Protein AF-A0A7X9ATA9-F1 (afdb_monomer)

Secondary structure (DSSP, 8-state):
--GGGGGGG-SEE--B----SHHHHHHHHHHHHHHHHHHHHHH-TT-EE--EEES--TT-S----HHHHHHHHHHHHHTT-S--EEETGGG--TTHHHHHHHHHHHHHHHHHHHHTSEE-GGG-B-GGG--EEEEEEEETTEEEEEEESSEEEEEEEETTEEEEEEEE--SS--EEEE-B-SSPEEEEESEEE-SSEEEE-TTEEEEEEEE--

Foldseek 3Di:
DLQLVCLLPDQEDAAEQLFQAALQRLLVLLVSLLVSQVSSCVRPNNYAYEYAYEQDDDPDPDGHALLSVLSSQLSSLLSAHPGYHYPPCVPDDPRNPVSVVVSVVVCVVCNCQSHVFDWDQVQKDQPVQDWDWDWDDSDVPDTDTTTDDSKDWTWTDDDQKIKIKIFARAQPDWGKGQIDHPFAWDDKDQFDDDPRITTHGHSDMMITMTGHD

Sequence (213 aa):
NDNSAMAAYLDGVLPQIYCGYGATAAKRSALVVEGWRRQIDRLNPSCRLVPLLLNRYAGASVKNSPEMVRLQGLAAVASGADGVSYYFVQNFDGDYYPQLLRMRQDMARYEDFYVDGKRVDDRFDLSEMGEGKVPMHMWPGVSVEVPNPGWHYTAHQLNGKILLTLFNFDKDNELLFKVKTSAQFESAENCTWNKSAALVTTAEAAFLIFAAE

Structure (mmCIF, N/CA/C/O backbone):
data_AF-A0A7X9ATA9-F1
#
_entry.id   AF-A0A7X9ATA9-F1
#
loop_
_atom_site.group_PDB
_atom_site.id
_atom_site.type_symbol
_atom_site.label_atom_id
_atom_site.label_alt_id
_atom_site.label_comp_id
_atom_site.label_asym_id
_atom_site.label_entity_id
_atom_site.label_seq_id
_atom_site.pdbx_PDB_ins_code
_atom_site.Cartn_x
_atom_site.Cartn_y
_atom_site.Cartn_z
_atom_site.occupancy
_atom_site.B_iso_or_equiv
_atom_site.auth_seq_id
_atom_site.auth_comp_id
_atom_site.auth_asym_id
_atom_site.auth_atom_id
_atom_site.pdbx_PDB_model_num
ATOM 1 N N . ASN A 1 1 ? -4.307 1.476 -20.336 1.00 52.84 1 ASN A N 1
ATOM 2 C CA . ASN A 1 1 ? -4.505 0.026 -20.515 1.00 52.84 1 ASN A CA 1
ATOM 3 C C . ASN A 1 1 ? -5.140 -0.521 -19.269 1.00 52.84 1 ASN A C 1
ATOM 5 O O . ASN A 1 1 ? -4.502 -0.549 -18.224 1.00 52.84 1 ASN A O 1
ATOM 9 N N . ASP A 1 2 ? -6.418 -0.840 -19.367 1.00 66.31 2 ASP A N 1
ATOM 10 C CA . ASP A 1 2 ? -7.146 -1.478 -18.289 1.00 66.31 2 ASP A CA 1
ATOM 11 C C . ASP A 1 2 ? -7.092 -2.995 -18.496 1.00 66.31 2 ASP A C 1
ATOM 13 O O . ASP A 1 2 ? -7.875 -3.577 -19.241 1.00 66.31 2 ASP A O 1
ATOM 17 N N . ASN A 1 3 ? -6.091 -3.619 -17.879 1.00 71.62 3 ASN A N 1
ATOM 18 C CA . ASN A 1 3 ? -5.866 -5.059 -17.988 1.00 71.62 3 ASN A CA 1
ATOM 19 C C . ASN A 1 3 ? -6.866 -5.871 -17.146 1.00 71.62 3 ASN A C 1
ATOM 21 O O . ASN A 1 3 ? -6.901 -7.094 -17.261 1.00 71.62 3 ASN A O 1
ATOM 25 N N . SER A 1 4 ? -7.680 -5.216 -16.313 1.00 78.56 4 SER A N 1
ATOM 26 C CA . SER A 1 4 ? -8.625 -5.908 -15.435 1.00 78.56 4 SER A CA 1
ATOM 27 C C . SER A 1 4 ? -9.841 -6.468 -16.180 1.00 78.56 4 SER A C 1
ATOM 29 O O . SER A 1 4 ? -10.448 -7.426 -15.711 1.00 78.56 4 SER A O 1
ATOM 31 N N . ALA A 1 5 ? -10.145 -5.970 -17.385 1.00 83.44 5 ALA A N 1
ATOM 32 C CA . ALA A 1 5 ? -11.204 -6.514 -18.241 1.00 83.44 5 ALA A CA 1
ATOM 33 C C . ALA A 1 5 ? -11.005 -8.004 -18.593 1.00 83.44 5 ALA A C 1
ATOM 35 O O . ALA A 1 5 ? -11.978 -8.725 -18.805 1.00 83.44 5 ALA A O 1
ATOM 36 N N . MET A 1 6 ? -9.755 -8.483 -18.610 1.00 86.00 6 MET A N 1
ATOM 37 C CA . MET A 1 6 ? -9.433 -9.890 -18.877 1.00 86.00 6 MET A CA 1
ATOM 38 C C . MET A 1 6 ? -9.883 -10.834 -17.752 1.00 86.00 6 MET A C 1
ATOM 40 O O . MET A 1 6 ? -10.027 -12.031 -17.990 1.00 86.00 6 MET A O 1
ATOM 44 N N . ALA A 1 7 ? -10.142 -10.315 -16.548 1.00 90.69 7 ALA A N 1
ATOM 45 C CA . ALA A 1 7 ? -10.530 -11.121 -15.392 1.00 90.69 7 ALA A CA 1
ATOM 46 C C . ALA A 1 7 ? -11.867 -11.857 -15.564 1.00 90.69 7 ALA A C 1
ATOM 48 O O . ALA A 1 7 ? -12.103 -12.860 -14.896 1.00 90.69 7 ALA A O 1
ATOM 49 N N . ALA A 1 8 ? -12.720 -11.413 -16.494 1.00 90.62 8 ALA A N 1
ATOM 50 C CA . ALA A 1 8 ? -13.957 -12.113 -16.839 1.00 90.62 8 ALA A CA 1
ATOM 51 C C . ALA A 1 8 ? -13.725 -13.544 -17.373 1.00 90.62 8 ALA A C 1
ATOM 53 O O . ALA A 1 8 ? -14.657 -14.342 -17.393 1.00 90.62 8 ALA A O 1
ATOM 54 N N . TYR A 1 9 ? -12.500 -13.865 -17.808 1.00 93.06 9 TYR A N 1
ATOM 55 C CA . TYR A 1 9 ? -12.168 -15.125 -18.480 1.00 93.06 9 TYR A CA 1
ATOM 56 C C . TYR A 1 9 ? -11.000 -15.883 -17.835 1.00 93.06 9 TYR A C 1
ATOM 58 O O . TYR A 1 9 ? -10.546 -16.877 -18.397 1.00 93.06 9 TYR A O 1
ATOM 66 N N . LEU A 1 10 ? -10.464 -15.395 -16.713 1.00 93.06 10 LEU A N 1
ATOM 67 C CA . LEU A 1 10 ? -9.233 -15.903 -16.108 1.00 93.06 10 LEU A CA 1
ATOM 68 C C . LEU A 1 10 ? -9.413 -16.132 -14.606 1.00 93.06 10 LEU A C 1
ATOM 70 O O . LEU A 1 10 ? -10.121 -15.380 -13.939 1.00 93.06 10 LEU A O 1
ATOM 74 N N . ASP A 1 11 ? -8.694 -17.120 -14.073 1.00 94.75 11 ASP A N 1
ATOM 75 C CA . ASP A 1 11 ? -8.589 -17.365 -12.626 1.00 94.75 11 ASP A CA 1
ATOM 76 C C . ASP A 1 11 ? -7.603 -16.404 -11.944 1.00 94.75 11 ASP A C 1
ATOM 78 O O . ASP A 1 11 ? -7.597 -16.245 -10.723 1.00 94.75 11 ASP A O 1
ATOM 82 N N . GLY A 1 12 ? -6.746 -15.749 -12.729 1.00 93.88 12 GLY A N 1
ATOM 83 C CA . GLY A 1 12 ? -5.775 -14.791 -12.231 1.00 93.88 12 GLY A CA 1
ATOM 84 C C . GLY A 1 12 ? -5.217 -13.885 -13.322 1.00 93.88 12 GLY A C 1
ATOM 85 O O . GLY A 1 12 ? -5.063 -14.286 -14.477 1.00 93.88 12 GLY A O 1
ATOM 86 N N . VAL A 1 13 ? -4.875 -12.658 -12.938 1.00 93.50 13 VAL A N 1
ATOM 87 C CA . VAL A 1 13 ? -4.231 -11.664 -13.798 1.00 93.50 13 VAL A CA 1
ATOM 88 C C . VAL A 1 13 ? -2.936 -11.160 -13.166 1.00 93.50 13 VAL A C 1
ATOM 90 O O . VAL A 1 13 ? -2.885 -10.836 -11.978 1.00 93.50 13 VAL A O 1
ATOM 93 N N . LEU A 1 14 ? -1.885 -11.054 -13.986 1.00 92.94 14 LEU A N 1
ATOM 94 C CA . LEU A 1 14 ? -0.592 -10.467 -13.615 1.00 92.94 14 LEU A CA 1
ATOM 95 C C . LEU A 1 14 ? -0.326 -9.181 -14.419 1.00 92.94 14 LEU A C 1
ATOM 97 O O . LEU A 1 14 ? 0.540 -9.157 -15.299 1.00 92.94 14 LEU A O 1
ATOM 101 N N . PRO A 1 15 ? -1.099 -8.104 -14.197 1.00 90.94 15 PRO A N 1
ATOM 102 C CA . PRO A 1 15 ? -0.923 -6.879 -14.954 1.00 90.94 15 PRO A CA 1
ATOM 103 C C . PRO A 1 15 ? 0.384 -6.185 -14.561 1.00 90.94 15 PRO A C 1
ATOM 105 O O . PRO A 1 15 ? 0.713 -6.042 -13.384 1.00 90.94 15 PRO A O 1
ATOM 108 N N . GLN A 1 16 ? 1.126 -5.713 -15.559 1.00 87.56 16 GLN A N 1
ATOM 109 C CA . GLN A 1 16 ? 2.368 -4.987 -15.322 1.00 87.56 16 GLN A CA 1
ATOM 110 C C . GLN A 1 16 ? 2.119 -3.500 -15.074 1.00 87.56 16 GLN A C 1
ATOM 112 O O . GLN A 1 16 ? 1.442 -2.829 -15.857 1.00 87.56 16 GLN A O 1
ATOM 117 N N . ILE A 1 17 ? 2.714 -2.978 -14.000 1.00 85.94 17 ILE A N 1
ATOM 118 C CA . ILE A 1 17 ? 2.715 -1.553 -13.677 1.00 85.94 17 ILE A CA 1
ATOM 119 C C . ILE A 1 17 ? 4.033 -0.956 -14.159 1.00 85.94 17 ILE A C 1
ATOM 121 O O . ILE A 1 17 ? 5.089 -1.127 -13.555 1.00 85.94 17 ILE A O 1
ATOM 125 N N . TYR A 1 18 ? 3.955 -0.222 -15.267 1.00 75.38 18 TYR A N 1
ATOM 126 C CA . TYR A 1 18 ? 5.094 0.443 -15.898 1.00 75.38 18 TYR A CA 1
ATOM 127 C C . TYR A 1 18 ? 5.472 1.779 -15.217 1.00 75.38 18 TYR A C 1
ATOM 129 O O . TYR A 1 18 ? 5.926 2.725 -15.862 1.00 75.38 18 TYR A O 1
ATOM 137 N N . CYS A 1 19 ? 5.290 1.883 -13.902 1.00 72.12 19 CYS A N 1
ATOM 138 C CA . CYS A 1 19 ? 5.710 3.029 -13.105 1.00 72.12 19 CYS A CA 1
ATOM 139 C C . CYS A 1 19 ? 6.184 2.561 -11.728 1.00 72.12 19 CYS A C 1
ATOM 141 O O . CYS A 1 19 ? 5.673 1.584 -11.196 1.00 72.12 19 CYS A O 1
ATOM 143 N N . GLY A 1 20 ? 7.173 3.250 -11.161 1.00 64.19 20 GLY A N 1
ATOM 144 C CA . GLY A 1 20 ? 7.654 2.920 -9.819 1.00 64.19 20 GLY A CA 1
ATOM 145 C C . GLY A 1 20 ? 8.826 3.752 -9.311 1.00 64.19 20 GLY A C 1
ATOM 146 O O . GLY A 1 20 ? 9.185 3.612 -8.155 1.00 64.19 20 GLY A O 1
ATOM 147 N N . TYR A 1 21 ? 9.431 4.632 -10.111 1.00 79.94 21 TYR A N 1
ATOM 148 C CA . TYR A 1 21 ? 10.550 5.442 -9.628 1.00 79.94 21 TYR A CA 1
ATOM 149 C C . TYR A 1 21 ? 10.064 6.590 -8.730 1.00 79.94 21 TYR A C 1
ATOM 151 O O . TYR A 1 21 ? 9.498 7.570 -9.214 1.00 79.94 21 TYR A O 1
ATOM 159 N N . GLY A 1 22 ? 10.311 6.467 -7.424 1.00 84.50 22 GLY A N 1
ATOM 160 C CA . GLY A 1 22 ? 10.037 7.510 -6.433 1.00 84.50 22 GLY A CA 1
ATOM 161 C C . GLY A 1 22 ? 8.585 7.587 -5.949 1.00 84.50 22 GLY A C 1
ATOM 162 O O . GLY A 1 22 ? 7.723 6.798 -6.340 1.00 84.50 22 GLY A O 1
ATOM 163 N N . ALA A 1 23 ? 8.328 8.574 -5.085 1.00 87.69 23 ALA A N 1
ATOM 164 C CA . ALA A 1 23 ? 7.115 8.695 -4.276 1.00 87.69 23 ALA A CA 1
ATOM 165 C C . ALA A 1 23 ? 5.812 8.697 -5.091 1.00 87.69 23 ALA A C 1
ATOM 167 O O . ALA A 1 23 ? 4.898 7.905 -4.855 1.00 87.69 23 ALA A O 1
ATOM 168 N N . THR A 1 24 ? 5.739 9.576 -6.092 1.00 88.50 24 THR A N 1
ATOM 169 C CA . THR A 1 24 ? 4.562 9.749 -6.953 1.00 88.50 24 THR A CA 1
ATOM 170 C C . THR A 1 24 ? 4.214 8.463 -7.692 1.00 88.50 24 THR A C 1
ATOM 172 O O . THR A 1 24 ? 3.050 8.064 -7.755 1.00 88.50 24 THR A O 1
ATOM 175 N N . ALA A 1 25 ? 5.228 7.788 -8.232 1.00 87.56 25 ALA A N 1
ATOM 176 C CA . ALA A 1 25 ? 5.026 6.554 -8.967 1.00 87.56 25 ALA A CA 1
ATOM 177 C C . ALA A 1 25 ? 4.610 5.413 -8.035 1.00 87.56 25 ALA A C 1
ATOM 179 O O . ALA A 1 25 ? 3.679 4.686 -8.373 1.00 87.56 25 ALA A O 1
ATOM 180 N N . ALA A 1 26 ? 5.217 5.318 -6.846 1.00 89.69 26 ALA A N 1
ATOM 181 C CA . ALA A 1 26 ? 4.843 4.347 -5.825 1.00 89.69 26 ALA A CA 1
ATOM 182 C C . ALA A 1 26 ? 3.367 4.483 -5.419 1.00 89.69 26 ALA A C 1
ATOM 184 O O . ALA A 1 26 ? 2.617 3.507 -5.513 1.00 89.69 26 ALA A O 1
ATOM 185 N N . LYS A 1 27 ? 2.925 5.708 -5.101 1.00 91.50 27 LYS A N 1
ATOM 186 C CA . LYS A 1 27 ? 1.518 6.022 -4.810 1.00 91.50 27 LYS A CA 1
ATOM 187 C C . LYS A 1 27 ? 0.593 5.646 -5.964 1.00 91.50 27 LYS A C 1
ATOM 189 O O . LYS A 1 27 ? -0.461 5.052 -5.749 1.00 91.50 27 LYS A O 1
ATOM 194 N N . ARG A 1 28 ? 0.980 5.963 -7.204 1.00 91.25 28 ARG A N 1
ATOM 195 C CA . ARG A 1 28 ? 0.180 5.609 -8.381 1.00 91.25 28 ARG A CA 1
ATOM 196 C C . ARG A 1 28 ? -0.035 4.100 -8.495 1.00 91.25 28 ARG A C 1
ATOM 198 O O . ARG A 1 28 ? -1.142 3.701 -8.840 1.00 91.25 28 ARG A O 1
ATOM 205 N N . SER A 1 29 ? 0.979 3.281 -8.210 1.00 91.00 29 SER A N 1
ATOM 206 C CA . SER A 1 29 ? 0.850 1.815 -8.229 1.00 91.00 29 SER A CA 1
ATOM 207 C C . SER A 1 29 ? -0.303 1.344 -7.342 1.00 91.00 29 SER A C 1
ATOM 209 O O . SER A 1 29 ? -1.149 0.594 -7.815 1.00 91.00 29 SER A O 1
ATOM 211 N N . ALA A 1 30 ? -0.381 1.845 -6.105 1.00 93.19 30 ALA A N 1
ATOM 212 C CA . ALA A 1 30 ? -1.448 1.503 -5.162 1.00 93.19 30 ALA A CA 1
ATOM 213 C C . ALA A 1 30 ? -2.839 1.872 -5.712 1.00 93.19 30 ALA A C 1
ATOM 215 O O . ALA A 1 30 ? -3.727 1.027 -5.797 1.00 93.19 30 ALA A O 1
ATOM 216 N N . LEU A 1 31 ? -2.994 3.100 -6.221 1.00 92.56 31 LEU A N 1
ATOM 217 C CA . LEU A 1 31 ? -4.262 3.578 -6.793 1.00 92.56 31 LEU A CA 1
ATOM 218 C C . LEU A 1 31 ? -4.700 2.784 -8.035 1.00 92.56 31 LEU A C 1
ATOM 220 O O . LEU A 1 31 ? -5.892 2.569 -8.260 1.00 92.56 31 LEU A O 1
ATOM 224 N N . VAL A 1 32 ? -3.743 2.361 -8.865 1.00 92.94 32 VAL A N 1
ATOM 225 C CA . VAL A 1 32 ? -4.017 1.522 -10.039 1.00 92.94 32 VAL A CA 1
ATOM 226 C C . VAL A 1 32 ? -4.474 0.131 -9.609 1.00 92.94 32 VAL A C 1
ATOM 228 O O . VAL A 1 32 ? -5.461 -0.366 -10.149 1.00 92.94 32 VAL A O 1
ATOM 231 N N . VAL A 1 33 ? -3.803 -0.470 -8.623 1.00 94.88 33 VAL A N 1
ATOM 232 C CA . VAL A 1 33 ? -4.186 -1.771 -8.059 1.00 94.88 33 VAL A CA 1
ATOM 233 C C . VAL A 1 33 ? -5.586 -1.715 -7.459 1.00 94.88 33 VAL A C 1
ATOM 235 O O . VAL A 1 33 ? -6.406 -2.572 -7.772 1.00 94.88 33 VAL A O 1
ATOM 238 N N . GLU A 1 34 ? -5.897 -0.671 -6.691 1.00 94.94 34 GLU A N 1
ATOM 239 C CA . GLU A 1 34 ? -7.237 -0.457 -6.142 1.00 94.94 34 GLU A CA 1
ATOM 240 C C . GLU A 1 34 ? -8.300 -0.362 -7.251 1.00 94.94 34 GLU A C 1
ATOM 242 O O . GLU A 1 34 ? -9.380 -0.952 -7.162 1.00 94.94 34 GLU A O 1
ATOM 247 N N . GLY A 1 35 ? -7.995 0.376 -8.324 1.00 94.31 35 GLY A N 1
ATOM 248 C CA . GLY A 1 35 ? -8.850 0.463 -9.505 1.00 94.31 35 GLY A CA 1
ATOM 249 C C . GLY A 1 35 ? -9.106 -0.903 -10.142 1.00 94.31 35 GLY A C 1
ATOM 250 O O . GLY A 1 35 ? -10.261 -1.241 -10.408 1.00 94.31 35 GLY A O 1
ATOM 251 N N . TRP A 1 36 ? -8.051 -1.698 -10.333 1.00 95.12 36 TRP A N 1
ATOM 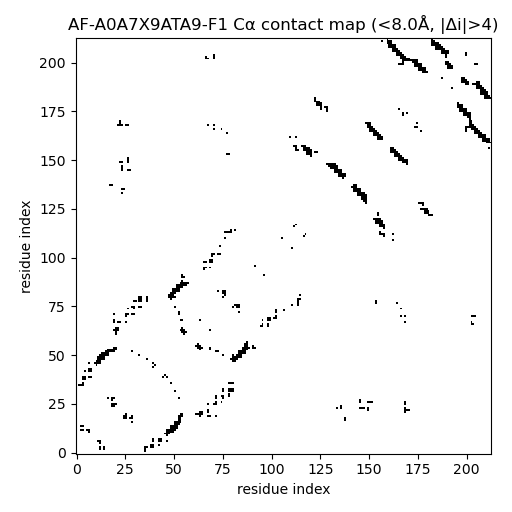252 C CA . TRP A 1 36 ? -8.161 -3.049 -10.877 1.00 95.12 36 TRP A CA 1
ATOM 253 C C . TRP A 1 36 ? -8.956 -3.969 -9.966 1.00 95.12 36 TRP A C 1
ATOM 255 O O . TRP A 1 36 ? -9.875 -4.609 -10.463 1.00 95.12 36 TRP A O 1
ATOM 265 N N . ARG A 1 37 ? -8.685 -4.001 -8.656 1.00 94.88 37 ARG A N 1
ATOM 266 C CA . ARG A 1 37 ? -9.429 -4.851 -7.717 1.00 94.88 37 ARG A CA 1
ATOM 267 C C . ARG A 1 37 ? -10.928 -4.573 -7.782 1.00 94.88 37 ARG A C 1
ATOM 269 O O . ARG A 1 37 ? -11.698 -5.498 -8.019 1.00 94.88 37 ARG A O 1
ATOM 276 N N . ARG A 1 38 ? -11.337 -3.296 -7.725 1.00 94.44 38 ARG A N 1
ATOM 277 C CA . ARG A 1 38 ? -12.754 -2.900 -7.852 1.00 94.44 38 ARG A CA 1
ATOM 278 C C . ARG A 1 38 ? -13.402 -3.388 -9.143 1.00 94.44 38 ARG A C 1
ATOM 280 O O . ARG A 1 38 ? -14.596 -3.677 -9.163 1.00 94.44 38 ARG A O 1
ATOM 287 N N . GLN A 1 39 ? -12.656 -3.411 -10.241 1.00 94.56 39 GLN A N 1
ATOM 288 C CA . GLN A 1 39 ? -13.181 -3.876 -11.516 1.00 94.56 39 GLN A CA 1
ATOM 289 C C . GLN A 1 39 ? -13.225 -5.401 -11.600 1.00 94.56 39 GLN A C 1
ATOM 291 O O . GLN A 1 39 ? -14.218 -5.944 -12.077 1.00 94.56 39 GLN A O 1
ATOM 296 N N . ILE A 1 40 ? -12.203 -6.086 -11.089 1.00 95.00 40 ILE A N 1
ATOM 297 C CA . ILE A 1 40 ? -12.182 -7.545 -10.994 1.00 95.00 40 ILE A CA 1
ATOM 298 C C . ILE A 1 40 ? -13.334 -8.026 -10.108 1.00 95.00 40 ILE A C 1
ATOM 300 O O . ILE A 1 40 ? -14.066 -8.908 -10.531 1.00 95.00 40 ILE A O 1
ATOM 304 N N . ASP A 1 41 ? -13.600 -7.388 -8.966 1.00 93.94 41 ASP A N 1
ATOM 305 C CA . ASP A 1 41 ? -14.739 -7.729 -8.096 1.00 93.94 41 ASP A CA 1
ATOM 306 C C . ASP A 1 41 ? -16.093 -7.616 -8.805 1.00 93.94 41 ASP A C 1
ATOM 308 O O . ASP A 1 41 ? -17.029 -8.343 -8.489 1.00 93.94 41 ASP A O 1
ATOM 312 N N . ARG A 1 42 ? -16.217 -6.723 -9.793 1.00 94.50 42 ARG A N 1
ATOM 313 C CA . ARG A 1 42 ? -17.441 -6.606 -10.600 1.00 94.50 42 ARG A CA 1
ATOM 314 C C . ARG A 1 42 ? -17.551 -7.688 -11.671 1.00 94.50 42 ARG A C 1
ATOM 316 O O . ARG A 1 42 ? -18.665 -8.049 -12.034 1.00 94.50 42 ARG A O 1
ATOM 323 N N . LEU A 1 43 ? -16.425 -8.144 -12.218 1.00 94.88 43 LEU A N 1
ATOM 324 C CA . LEU A 1 43 ? -16.380 -9.070 -13.354 1.00 94.88 43 LEU A CA 1
ATOM 325 C C . LEU A 1 43 ? -16.295 -10.534 -12.912 1.00 94.88 43 LEU A C 1
ATOM 327 O O . LEU A 1 43 ? -17.023 -11.379 -13.423 1.00 94.88 43 LEU A O 1
ATOM 331 N N . ASN A 1 44 ? -15.385 -10.824 -11.989 1.00 95.19 44 ASN A N 1
ATOM 332 C CA . ASN A 1 44 ? -15.104 -12.139 -11.437 1.00 95.19 44 ASN A CA 1
ATOM 333 C C . ASN A 1 44 ? -14.403 -11.989 -10.067 1.00 95.19 44 ASN A C 1
ATOM 335 O O . ASN A 1 44 ? -13.171 -11.945 -10.017 1.00 95.19 44 ASN A O 1
ATOM 339 N N . PRO A 1 45 ? -15.151 -11.958 -8.946 1.00 92.50 45 PRO A N 1
ATOM 340 C CA . PRO A 1 45 ? -14.578 -11.846 -7.601 1.00 92.50 45 PRO A CA 1
ATOM 341 C C . PRO A 1 45 ? -13.535 -12.917 -7.261 1.00 92.50 45 PRO A C 1
ATOM 343 O O . PRO A 1 45 ? -12.649 -12.668 -6.451 1.00 92.50 45 PRO A O 1
ATOM 346 N N . SER A 1 46 ? -13.617 -14.099 -7.885 1.00 93.88 46 SER A N 1
ATOM 347 C CA . SER A 1 46 ? -12.683 -15.204 -7.639 1.00 93.88 46 SER A CA 1
ATOM 348 C C . SER A 1 46 ? -11.345 -15.068 -8.375 1.00 93.88 46 SER A C 1
ATOM 350 O O . SER A 1 46 ? -10.400 -15.789 -8.058 1.00 93.88 46 SER A O 1
ATOM 352 N N . CYS A 1 47 ? -11.239 -14.137 -9.331 1.00 95.69 47 CYS A N 1
ATOM 353 C CA . CYS A 1 47 ? -10.001 -13.902 -10.063 1.00 95.69 47 CYS A CA 1
ATOM 354 C C . CYS A 1 47 ? -8.948 -13.249 -9.156 1.00 95.69 47 CYS A C 1
ATOM 356 O O . CYS A 1 47 ? -9.169 -12.184 -8.564 1.00 95.69 47 CYS A O 1
ATOM 358 N N . ARG A 1 48 ? -7.766 -13.867 -9.113 1.00 96.12 48 ARG A N 1
ATOM 359 C CA . ARG A 1 48 ? -6.596 -13.372 -8.380 1.00 96.12 48 ARG A CA 1
ATOM 360 C C . ARG A 1 48 ? -5.937 -12.193 -9.097 1.00 96.12 48 ARG A C 1
ATOM 362 O O . ARG A 1 48 ? -5.834 -12.175 -10.323 1.00 96.12 48 ARG A O 1
ATOM 369 N N . LEU A 1 49 ? -5.437 -11.228 -8.339 1.00 95.88 49 LEU A N 1
ATOM 370 C CA . LEU A 1 49 ? -4.707 -10.061 -8.818 1.00 95.88 49 LEU A CA 1
ATOM 371 C C . LEU A 1 49 ? -3.288 -10.063 -8.245 1.00 95.88 49 LEU A C 1
ATOM 373 O O . LEU A 1 49 ? -3.097 -9.829 -7.057 1.00 95.88 49 LEU A O 1
ATOM 377 N N . VAL A 1 50 ? -2.289 -10.269 -9.105 1.00 95.81 50 VAL A N 1
ATOM 378 C CA . VAL A 1 50 ? -0.869 -10.250 -8.719 1.00 95.81 50 VAL A CA 1
ATOM 379 C C . VAL A 1 50 ? -0.115 -9.254 -9.609 1.00 95.81 50 VAL A C 1
ATOM 381 O O . VAL A 1 50 ? 0.453 -9.642 -10.630 1.00 95.81 50 VAL A O 1
ATOM 384 N N . PRO A 1 51 ? -0.129 -7.944 -9.306 1.00 94.00 51 PRO A N 1
ATOM 385 C CA . PRO A 1 51 ? 0.546 -6.952 -10.129 1.00 94.00 51 PRO A CA 1
ATOM 386 C C . PRO A 1 51 ? 2.053 -7.219 -10.209 1.00 94.00 51 PRO A C 1
ATOM 388 O O . PRO A 1 51 ? 2.713 -7.547 -9.219 1.00 94.00 51 PRO A O 1
ATOM 391 N N . LEU A 1 52 ? 2.601 -7.019 -11.406 1.00 92.62 52 LEU A N 1
ATOM 392 C CA . LEU A 1 52 ? 4.038 -7.010 -11.647 1.00 92.62 52 LEU A CA 1
ATOM 393 C C . LEU A 1 52 ? 4.558 -5.574 -11.467 1.00 92.62 52 LEU A C 1
ATOM 395 O O . LEU A 1 52 ? 4.393 -4.726 -12.349 1.00 92.62 52 LEU A O 1
ATOM 399 N N . LEU A 1 53 ? 5.142 -5.311 -10.299 1.00 91.62 53 LEU A N 1
ATOM 400 C CA . LEU A 1 53 ? 5.654 -4.019 -9.837 1.00 91.62 53 LEU A CA 1
ATOM 401 C C . LEU A 1 53 ? 7.066 -3.739 -10.361 1.00 91.62 53 LEU A C 1
ATOM 403 O O . LEU A 1 53 ? 7.810 -4.658 -10.702 1.00 91.62 53 LEU A O 1
ATOM 407 N N . LEU A 1 54 ? 7.463 -2.467 -10.398 1.00 86.56 54 LEU A N 1
ATOM 408 C CA . LEU A 1 54 ? 8.722 -2.045 -11.008 1.00 86.56 54 LEU A CA 1
ATOM 409 C C . LEU A 1 54 ? 9.810 -1.744 -9.965 1.00 86.56 54 LEU A C 1
ATOM 411 O O . LEU A 1 54 ? 9.725 -0.779 -9.209 1.00 86.56 54 LEU A O 1
ATOM 415 N N . ASN A 1 55 ? 10.901 -2.510 -10.010 1.00 83.38 55 ASN A N 1
ATOM 416 C CA . ASN A 1 55 ? 12.186 -2.081 -9.454 1.00 83.38 55 ASN A CA 1
ATOM 417 C C . ASN A 1 55 ? 12.946 -1.218 -10.474 1.00 83.38 55 ASN A C 1
ATOM 419 O O . ASN A 1 55 ? 13.292 -0.066 -10.217 1.00 83.38 55 ASN A O 1
ATOM 423 N N . ARG A 1 56 ? 13.217 -1.793 -11.650 1.00 81.62 56 ARG A N 1
ATOM 424 C CA . ARG A 1 56 ? 14.016 -1.174 -12.714 1.00 81.62 56 ARG A CA 1
ATOM 425 C C . ARG A 1 56 ? 13.773 -1.875 -14.044 1.00 81.62 56 ARG A C 1
ATOM 427 O O . ARG A 1 56 ? 13.800 -3.105 -14.096 1.00 81.62 56 ARG A O 1
ATOM 434 N N . TYR A 1 57 ? 13.623 -1.102 -15.120 1.00 78.69 57 TYR A N 1
ATOM 435 C CA . TYR A 1 57 ? 13.614 -1.641 -16.484 1.00 78.69 57 TYR A CA 1
ATOM 436 C C . TYR A 1 57 ? 14.985 -2.156 -16.898 1.00 78.69 57 TYR A C 1
ATOM 438 O O . TYR A 1 57 ? 16.009 -1.543 -16.591 1.00 78.69 57 TYR A O 1
ATOM 446 N N . ALA A 1 58 ? 14.999 -3.224 -17.695 1.00 75.06 58 ALA A N 1
ATOM 447 C CA . ALA A 1 58 ? 16.198 -3.617 -18.420 1.00 75.06 58 ALA A CA 1
ATOM 448 C C . ALA A 1 58 ? 16.728 -2.423 -19.238 1.00 75.06 58 ALA A C 1
ATOM 450 O O . ALA A 1 58 ? 15.989 -1.799 -19.996 1.00 75.06 58 ALA A O 1
ATOM 451 N N . GLY A 1 59 ? 17.998 -2.068 -19.032 1.00 75.94 59 GLY A N 1
ATOM 452 C CA . GLY A 1 59 ? 18.653 -0.949 -19.716 1.00 75.94 59 GLY A CA 1
ATOM 453 C C . GLY A 1 59 ? 18.372 0.456 -19.160 1.00 75.94 59 GLY A C 1
ATOM 454 O O . GLY A 1 59 ? 19.049 1.393 -19.573 1.00 75.94 59 GLY A O 1
ATOM 455 N N . ALA A 1 60 ? 17.449 0.644 -18.207 1.00 78.62 60 ALA A N 1
ATOM 456 C CA . ALA A 1 60 ? 17.254 1.962 -17.586 1.00 78.62 60 ALA A CA 1
ATOM 457 C C . ALA A 1 60 ? 18.456 2.343 -16.715 1.00 78.62 60 ALA A C 1
ATOM 459 O O . ALA A 1 60 ? 19.004 1.487 -16.033 1.00 78.62 60 ALA A O 1
ATOM 460 N N . SER A 1 61 ? 18.854 3.613 -16.674 1.00 76.69 61 SER A N 1
ATOM 461 C CA . SER A 1 61 ? 19.910 4.108 -15.770 1.00 76.69 61 SER A CA 1
ATOM 462 C C . SER A 1 61 ? 19.417 4.381 -14.345 1.00 76.69 61 SER A C 1
ATOM 464 O O . SER A 1 61 ? 20.221 4.494 -13.425 1.00 76.69 61 SER A O 1
ATOM 466 N N . VAL A 1 62 ? 18.100 4.465 -14.157 1.00 78.50 62 VAL A N 1
ATOM 467 C CA . VAL A 1 62 ? 17.448 4.722 -12.869 1.00 78.50 62 VAL A CA 1
ATOM 468 C C . VAL A 1 62 ? 16.926 3.426 -12.251 1.00 78.50 62 VAL A C 1
ATOM 470 O O . VAL A 1 62 ? 16.515 2.510 -12.965 1.00 78.50 62 VAL A O 1
ATOM 473 N N . LYS A 1 63 ? 16.941 3.353 -10.917 1.00 83.31 63 LYS A N 1
ATOM 474 C CA . LYS A 1 63 ? 16.365 2.257 -10.130 1.00 83.31 63 LYS A CA 1
ATOM 475 C C . LYS A 1 63 ? 15.462 2.817 -9.040 1.00 83.31 63 LYS A C 1
ATOM 477 O O . LYS A 1 63 ? 15.666 3.944 -8.589 1.00 83.31 63 LYS A O 1
ATOM 482 N N . ASN A 1 64 ? 14.459 2.048 -8.646 1.00 86.44 64 ASN A N 1
ATOM 483 C CA . ASN A 1 64 ? 13.623 2.386 -7.509 1.00 86.44 64 ASN A CA 1
ATOM 484 C C . ASN A 1 64 ? 14.400 2.159 -6.204 1.00 86.44 64 ASN A C 1
ATOM 486 O O . ASN A 1 64 ? 15.230 1.251 -6.152 1.00 86.44 64 ASN A O 1
ATOM 490 N N . SER A 1 65 ? 14.171 2.964 -5.166 1.00 90.25 65 SER A N 1
ATOM 491 C CA . SER A 1 65 ? 14.879 2.752 -3.898 1.00 90.25 65 SER A CA 1
ATOM 492 C C . SER A 1 65 ? 14.370 1.484 -3.193 1.00 90.25 65 SER A C 1
ATOM 494 O O . SER A 1 65 ? 13.210 1.103 -3.394 1.00 90.25 65 SER A O 1
ATOM 496 N N . PRO A 1 66 ? 15.199 0.821 -2.368 1.00 93.06 66 PRO A N 1
ATOM 497 C CA . PRO A 1 66 ? 14.778 -0.332 -1.572 1.00 93.06 66 PRO A CA 1
ATOM 498 C C . PRO A 1 66 ? 13.498 -0.103 -0.755 1.00 93.06 66 PRO A C 1
ATOM 500 O O . PRO A 1 66 ? 12.602 -0.949 -0.738 1.00 93.06 66 PRO A O 1
ATOM 503 N N . GLU A 1 67 ? 13.376 1.058 -0.114 1.00 94.19 67 GLU A N 1
ATOM 504 C CA . GLU A 1 67 ? 12.225 1.429 0.715 1.00 94.19 67 GLU A CA 1
ATOM 505 C C . GLU A 1 67 ? 10.964 1.579 -0.136 1.00 94.19 67 GLU A C 1
ATOM 507 O O . GLU A 1 67 ? 9.900 1.082 0.227 1.00 94.19 67 GLU A O 1
ATOM 512 N N . MET A 1 68 ? 11.084 2.211 -1.307 1.00 92.38 68 MET A N 1
ATOM 513 C CA . MET A 1 68 ? 9.967 2.377 -2.233 1.00 92.38 68 MET A CA 1
ATOM 514 C C . MET A 1 68 ? 9.515 1.050 -2.840 1.00 92.38 68 MET A C 1
ATOM 516 O O . MET A 1 68 ? 8.322 0.878 -3.076 1.00 92.38 68 MET A O 1
ATOM 520 N N . VAL A 1 69 ? 10.428 0.100 -3.070 1.00 92.88 69 VAL A N 1
ATOM 521 C CA . VAL A 1 69 ? 10.066 -1.267 -3.474 1.00 92.88 69 VAL A CA 1
ATOM 522 C C . VAL A 1 69 ? 9.209 -1.924 -2.392 1.00 92.88 69 VAL A C 1
ATOM 524 O O . VAL A 1 69 ? 8.125 -2.411 -2.708 1.00 92.88 69 VAL A O 1
ATOM 527 N N . ARG A 1 70 ? 9.623 -1.859 -1.117 1.00 94.81 70 ARG A N 1
ATOM 528 C CA . ARG A 1 70 ? 8.805 -2.353 0.005 1.00 94.81 70 ARG A CA 1
ATOM 529 C C . ARG A 1 70 ? 7.435 -1.681 0.045 1.00 94.81 70 ARG A C 1
ATOM 531 O O . ARG A 1 70 ? 6.427 -2.382 0.099 1.00 94.81 70 ARG A O 1
ATOM 538 N N . LEU A 1 71 ? 7.388 -0.347 0.020 1.00 95.56 71 LEU A N 1
ATOM 539 C CA . LEU A 1 71 ? 6.124 0.386 0.114 1.00 95.56 71 LEU A CA 1
ATOM 540 C C . LEU A 1 71 ? 5.194 0.099 -1.063 1.00 95.56 71 LEU A C 1
ATOM 542 O O . LEU A 1 71 ? 3.989 0.019 -0.861 1.00 95.56 71 LEU A O 1
ATOM 546 N N . GLN A 1 72 ? 5.720 -0.083 -2.276 1.00 93.44 72 GLN A N 1
ATOM 547 C CA . GLN A 1 72 ? 4.905 -0.467 -3.430 1.00 93.44 72 GLN A CA 1
ATOM 548 C C . GLN A 1 72 ? 4.262 -1.831 -3.242 1.00 93.44 72 GLN A C 1
ATOM 550 O O . GLN A 1 72 ? 3.072 -1.974 -3.509 1.00 93.44 72 GLN A O 1
ATOM 555 N N . GLY A 1 73 ? 5.031 -2.815 -2.775 1.00 95.00 73 GLY A N 1
ATOM 556 C CA . GLY A 1 73 ? 4.497 -4.137 -2.484 1.00 95.00 73 GLY A CA 1
ATOM 557 C C . GLY A 1 73 ? 3.433 -4.096 -1.395 1.00 95.00 73 GLY A C 1
ATOM 558 O O . GLY A 1 73 ? 2.346 -4.641 -1.575 1.00 95.00 73 GLY A O 1
ATOM 559 N N . LEU A 1 74 ? 3.733 -3.415 -0.287 1.00 97.06 74 LEU A N 1
ATOM 560 C CA . LEU A 1 74 ? 2.821 -3.310 0.845 1.00 97.06 74 LEU A CA 1
ATOM 561 C C . LEU A 1 74 ? 1.529 -2.577 0.482 1.00 97.06 74 LEU A C 1
ATOM 563 O O . LEU A 1 74 ? 0.441 -3.081 0.749 1.00 97.06 74 LEU A O 1
ATOM 567 N N . ALA A 1 75 ? 1.645 -1.432 -0.189 1.00 96.44 75 ALA A N 1
ATOM 568 C CA . ALA A 1 75 ? 0.491 -0.666 -0.628 1.00 96.44 75 ALA A CA 1
ATOM 569 C C . ALA A 1 75 ? -0.329 -1.412 -1.685 1.00 96.44 75 ALA A C 1
ATOM 571 O O . ALA A 1 75 ? -1.546 -1.323 -1.653 1.00 96.44 75 ALA A O 1
ATOM 572 N N . ALA A 1 76 ? 0.288 -2.183 -2.586 1.00 95.94 76 ALA A N 1
ATOM 573 C CA . ALA A 1 76 ? -0.461 -2.979 -3.558 1.00 95.94 76 ALA A CA 1
ATOM 574 C C . ALA A 1 76 ? -1.353 -4.031 -2.880 1.00 95.94 76 ALA A C 1
ATOM 576 O O . ALA A 1 76 ? -2.531 -4.129 -3.218 1.00 95.94 76 ALA A O 1
ATOM 577 N N . VAL A 1 77 ? -0.831 -4.781 -1.906 1.00 97.19 77 VAL A N 1
ATOM 578 C CA . VAL A 1 77 ? -1.643 -5.767 -1.169 1.00 97.19 77 VAL A CA 1
ATOM 579 C C . VAL A 1 77 ? -2.721 -5.070 -0.344 1.00 97.19 77 VAL A C 1
ATOM 581 O O . VAL A 1 77 ? -3.887 -5.427 -0.459 1.00 97.19 77 VAL A O 1
ATOM 584 N N . ALA A 1 78 ? -2.374 -4.006 0.385 1.00 97.75 78 ALA A N 1
ATOM 585 C CA . ALA A 1 78 ? -3.353 -3.218 1.136 1.00 97.75 78 ALA A CA 1
ATOM 586 C C . ALA A 1 78 ? -4.437 -2.594 0.228 1.00 97.75 78 ALA A C 1
ATOM 588 O O . ALA A 1 78 ? -5.580 -2.409 0.632 1.00 97.75 78 ALA A O 1
ATOM 589 N N . SER A 1 79 ? -4.115 -2.295 -1.031 1.00 97.12 79 SER A N 1
ATOM 590 C CA . SER A 1 79 ? -5.072 -1.816 -2.034 1.00 97.12 79 SER A CA 1
ATOM 591 C C . SER A 1 79 ? -5.902 -2.932 -2.689 1.00 97.12 79 SER A C 1
ATOM 593 O O . SER A 1 79 ? -6.779 -2.618 -3.497 1.00 97.12 79 SER A O 1
ATOM 595 N N . GLY A 1 80 ? -5.670 -4.203 -2.343 1.00 96.06 80 GLY A N 1
ATOM 596 C CA . GLY A 1 80 ? -6.477 -5.352 -2.760 1.00 96.06 80 GLY A CA 1
ATOM 597 C C . GLY A 1 80 ? -5.798 -6.331 -3.721 1.00 96.06 80 GLY A C 1
ATOM 598 O O . GLY A 1 80 ? -6.487 -7.119 -4.365 1.00 96.06 80 GLY A O 1
ATOM 599 N N . ALA A 1 81 ? -4.473 -6.289 -3.881 1.00 96.31 81 ALA A N 1
ATOM 600 C CA . ALA A 1 81 ? -3.767 -7.371 -4.566 1.00 96.31 81 ALA A CA 1
ATOM 601 C C . ALA A 1 81 ? -3.678 -8.627 -3.682 1.00 96.31 81 ALA A C 1
ATOM 603 O O . ALA A 1 81 ? -3.376 -8.535 -2.498 1.00 96.31 81 ALA A O 1
ATOM 604 N N . ASP A 1 82 ? -3.834 -9.805 -4.286 1.00 95.38 82 ASP A N 1
ATOM 605 C CA . ASP A 1 82 ? -3.667 -11.108 -3.620 1.00 95.38 82 ASP A CA 1
ATOM 606 C C . ASP A 1 82 ? -2.190 -11.458 -3.349 1.00 95.38 82 ASP A C 1
ATOM 608 O O . ASP A 1 82 ? -1.865 -12.443 -2.693 1.00 95.38 82 ASP A O 1
ATOM 612 N N . GLY A 1 83 ? -1.274 -10.679 -3.916 1.00 94.06 83 GLY A N 1
ATOM 613 C CA . GLY A 1 83 ? 0.168 -10.835 -3.813 1.00 94.06 83 GLY A CA 1
ATOM 614 C C . GLY A 1 83 ? 0.854 -9.892 -4.791 1.00 94.06 83 GLY A C 1
ATOM 615 O O . GLY A 1 83 ? 0.193 -9.163 -5.523 1.00 94.06 83 GLY A O 1
ATOM 616 N N . VAL A 1 84 ? 2.183 -9.892 -4.847 1.00 94.12 84 VAL A N 1
ATOM 617 C CA . VAL A 1 84 ? 2.926 -9.047 -5.796 1.00 94.12 84 VAL A CA 1
ATOM 618 C C . VAL A 1 84 ? 4.087 -9.806 -6.417 1.00 94.12 84 VAL A C 1
ATOM 620 O O . VAL A 1 84 ? 4.648 -10.720 -5.816 1.00 94.12 84 VAL A O 1
ATOM 623 N N . SER A 1 85 ? 4.478 -9.389 -7.616 1.00 92.88 85 SER A N 1
ATOM 624 C CA . SER A 1 85 ? 5.721 -9.813 -8.260 1.00 92.88 85 SER A CA 1
ATOM 625 C C . SER A 1 85 ? 6.539 -8.586 -8.649 1.00 92.88 85 SER A C 1
ATOM 627 O O . SER A 1 85 ? 5.980 -7.506 -8.829 1.00 92.88 85 SER A O 1
ATOM 629 N N . TYR A 1 86 ? 7.857 -8.730 -8.801 1.00 90.56 86 TYR A N 1
ATOM 630 C CA . TYR A 1 86 ? 8.740 -7.623 -9.172 1.00 90.56 86 TYR A CA 1
ATOM 631 C C . TYR A 1 86 ? 9.427 -7.856 -10.514 1.00 90.56 86 TYR A C 1
ATOM 633 O O . TYR A 1 86 ? 10.062 -8.880 -10.759 1.00 90.56 86 TYR A O 1
ATOM 641 N N . TYR A 1 87 ? 9.374 -6.840 -11.365 1.00 87.00 87 TYR A N 1
ATOM 642 C CA . TYR A 1 87 ? 10.170 -6.723 -12.571 1.00 87.00 87 TYR A CA 1
ATOM 643 C C . TYR A 1 87 ? 11.261 -5.659 -12.366 1.00 87.00 87 TYR A C 1
ATOM 645 O O . TYR A 1 87 ? 10.976 -4.509 -12.044 1.00 87.00 87 TYR A O 1
ATOM 653 N N . PHE A 1 88 ? 12.546 -5.937 -12.533 1.00 81.50 88 PHE A N 1
ATOM 654 C CA . PHE A 1 88 ? 13.220 -7.190 -12.854 1.00 81.50 88 PHE A CA 1
ATOM 655 C C . PHE A 1 88 ? 14.041 -7.634 -11.631 1.00 81.50 88 PHE A C 1
ATOM 657 O O . PHE A 1 88 ? 14.959 -6.913 -11.240 1.00 81.50 88 PHE A O 1
ATOM 664 N N . VAL A 1 89 ? 13.717 -8.780 -11.007 1.00 81.38 89 VAL A N 1
ATOM 665 C CA . VAL A 1 89 ? 14.328 -9.215 -9.722 1.00 81.38 89 VAL A CA 1
ATOM 666 C C . VAL A 1 89 ? 15.853 -9.336 -9.753 1.00 81.38 89 VAL A C 1
AT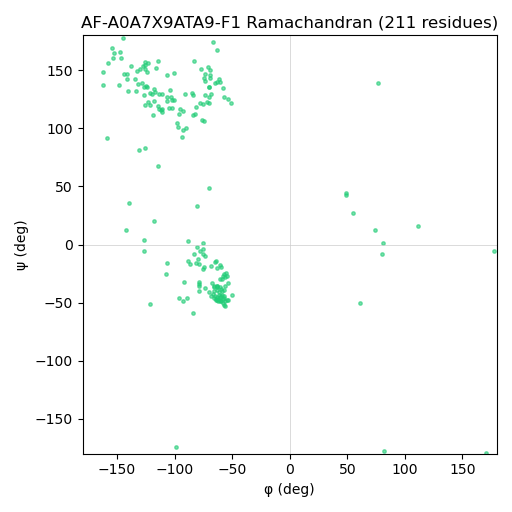OM 668 O O . VAL A 1 89 ? 16.493 -9.162 -8.725 1.00 81.38 89 VAL A O 1
ATOM 671 N N . GLN A 1 90 ? 16.453 -9.564 -10.926 1.00 83.88 90 GLN A N 1
ATOM 672 C CA . GLN A 1 90 ? 17.913 -9.618 -11.088 1.00 83.88 90 GLN A CA 1
ATOM 673 C C . GLN A 1 90 ? 18.603 -8.272 -10.797 1.00 83.88 90 GLN A C 1
ATOM 675 O O . GLN A 1 90 ? 19.813 -8.232 -10.611 1.00 83.88 90 GLN A O 1
ATOM 680 N N . ASN A 1 91 ? 17.842 -7.172 -10.752 1.00 83.81 91 ASN A N 1
ATOM 681 C CA . ASN A 1 91 ? 18.336 -5.846 -10.382 1.00 83.81 91 ASN A CA 1
ATOM 682 C C . ASN A 1 91 ? 18.282 -5.579 -8.869 1.00 83.81 91 ASN A C 1
ATOM 684 O O . ASN A 1 91 ? 18.564 -4.454 -8.457 1.00 83.81 91 ASN A O 1
ATOM 688 N N . PHE A 1 92 ? 17.872 -6.550 -8.047 1.00 88.81 92 PHE A N 1
ATOM 689 C CA . PHE A 1 92 ? 18.015 -6.438 -6.599 1.00 88.81 92 PHE A CA 1
ATOM 690 C C . PHE A 1 92 ? 19.457 -6.735 -6.192 1.00 88.81 92 PHE A C 1
ATOM 692 O O . PHE A 1 92 ? 19.999 -7.804 -6.465 1.00 88.81 92 PHE A O 1
ATOM 699 N N . ASP A 1 93 ? 20.068 -5.756 -5.537 1.00 89.19 93 ASP A N 1
ATOM 700 C CA . ASP A 1 93 ? 21.333 -5.890 -4.827 1.00 89.19 93 ASP A CA 1
ATOM 701 C C . ASP A 1 93 ? 21.084 -6.088 -3.317 1.00 89.19 93 ASP A C 1
ATOM 703 O O . ASP A 1 93 ? 19.947 -6.274 -2.870 1.00 89.19 93 ASP A O 1
ATOM 707 N N . GLY A 1 94 ? 22.164 -6.097 -2.531 1.00 93.25 94 GLY A N 1
ATOM 708 C CA . GLY A 1 94 ? 22.121 -6.366 -1.092 1.00 93.25 94 GLY A CA 1
ATOM 709 C C . GLY A 1 94 ? 21.187 -5.445 -0.301 1.00 93.25 94 GLY A C 1
ATOM 710 O O . GLY A 1 94 ? 20.622 -5.886 0.698 1.00 93.25 94 GLY A O 1
ATOM 711 N N . ASP A 1 95 ? 20.966 -4.215 -0.771 1.00 92.88 95 ASP A N 1
ATOM 712 C CA . ASP A 1 95 ? 20.211 -3.195 -0.036 1.00 92.88 95 ASP A CA 1
ATOM 713 C C . ASP A 1 95 ? 18.694 -3.452 -0.069 1.00 92.88 95 ASP A C 1
ATOM 715 O O . ASP A 1 95 ? 17.958 -2.997 0.808 1.00 92.88 95 ASP A O 1
ATOM 719 N N . TYR A 1 96 ? 18.205 -4.228 -1.044 1.00 93.75 96 TYR A N 1
ATOM 720 C CA . TYR A 1 96 ? 16.779 -4.556 -1.166 1.00 93.75 96 TYR A CA 1
ATOM 721 C C . T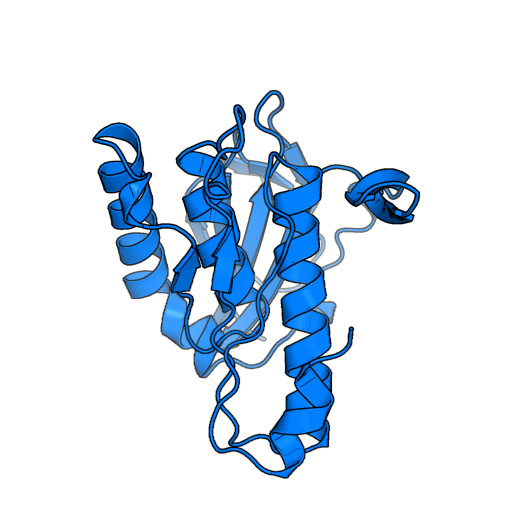YR A 1 96 ? 16.341 -5.649 -0.195 1.00 93.75 96 TYR A C 1
ATOM 723 O O . TYR A 1 96 ? 15.206 -5.624 0.284 1.00 93.75 96 TYR A O 1
ATOM 731 N N . TYR A 1 97 ? 17.210 -6.615 0.116 1.00 94.25 97 TYR A N 1
ATOM 732 C CA . TYR A 1 97 ? 16.813 -7.781 0.909 1.00 94.25 97 TYR A CA 1
ATOM 733 C C . TYR A 1 97 ? 16.323 -7.436 2.325 1.00 94.25 97 TYR A C 1
ATOM 735 O O . TYR A 1 97 ? 15.297 -7.995 2.721 1.00 94.25 97 TYR A O 1
ATOM 743 N N . PRO A 1 98 ? 16.939 -6.498 3.076 1.00 96.69 98 PRO A N 1
ATOM 744 C CA . PRO A 1 98 ? 16.398 -6.060 4.363 1.00 96.69 98 PRO A CA 1
ATOM 745 C C . PRO A 1 98 ? 14.993 -5.453 4.253 1.00 96.69 98 PRO A C 1
ATOM 747 O O . PRO A 1 98 ? 14.138 -5.718 5.098 1.00 96.69 98 PRO A O 1
ATOM 750 N N . GLN A 1 99 ? 14.721 -4.682 3.196 1.00 96.00 99 GLN A N 1
ATOM 751 C CA . GLN A 1 99 ? 13.412 -4.056 2.985 1.00 96.00 99 GLN A CA 1
ATOM 752 C C . GLN A 1 99 ? 12.350 -5.076 2.556 1.00 96.00 99 GLN A C 1
ATOM 754 O O . GLN A 1 99 ? 11.214 -5.014 3.023 1.00 96.00 99 GLN A O 1
ATOM 759 N N . LEU A 1 100 ? 12.718 -6.064 1.737 1.00 94.38 100 LEU A N 1
ATOM 760 C CA . LEU A 1 100 ? 11.843 -7.189 1.394 1.00 94.38 100 LEU A CA 1
ATOM 761 C C . LEU A 1 100 ? 11.550 -8.075 2.615 1.00 94.38 100 LEU A C 1
ATOM 763 O O . LEU A 1 100 ? 10.426 -8.548 2.780 1.00 94.38 100 LEU A O 1
ATOM 767 N N . LEU A 1 101 ? 12.530 -8.267 3.504 1.00 96.62 101 LEU A N 1
ATOM 768 C CA . LEU A 1 101 ? 12.317 -8.967 4.769 1.00 96.62 101 LEU A CA 1
ATOM 769 C C . LEU A 1 101 ? 11.363 -8.190 5.685 1.00 96.62 101 LEU A C 1
ATOM 771 O O . LEU A 1 101 ? 10.433 -8.795 6.216 1.00 96.62 101 LEU A O 1
ATOM 775 N N . ARG A 1 102 ? 11.535 -6.866 5.817 1.00 96.88 102 ARG A N 1
ATOM 776 C CA . ARG A 1 102 ? 10.574 -6.005 6.530 1.00 96.88 102 ARG A CA 1
ATOM 777 C C . ARG A 1 102 ? 9.178 -6.110 5.931 1.00 96.88 102 ARG A C 1
ATOM 779 O O . ARG A 1 102 ? 8.233 -6.324 6.676 1.00 96.88 102 ARG A O 1
ATOM 786 N N . MET A 1 103 ? 9.054 -6.052 4.600 1.00 96.38 103 MET A N 1
ATOM 787 C CA . MET A 1 103 ? 7.770 -6.237 3.915 1.00 96.38 103 MET A CA 1
ATOM 788 C C . MET A 1 103 ? 7.103 -7.543 4.344 1.00 96.38 103 MET A C 1
ATOM 790 O O . MET A 1 103 ? 5.931 -7.553 4.694 1.00 96.38 103 MET A O 1
ATOM 794 N N . ARG A 1 104 ? 7.855 -8.648 4.346 1.00 95.81 104 ARG A N 1
ATOM 795 C CA . ARG A 1 104 ? 7.338 -9.957 4.753 1.00 95.81 104 ARG A CA 1
ATOM 796 C C . ARG A 1 104 ? 6.911 -9.981 6.221 1.00 95.81 104 ARG A C 1
ATOM 798 O O . ARG A 1 104 ? 5.914 -10.616 6.534 1.00 95.81 104 ARG A O 1
ATOM 805 N N . GLN A 1 105 ? 7.656 -9.328 7.111 1.00 97.38 105 GLN A N 1
ATOM 806 C CA . GLN A 1 105 ? 7.296 -9.220 8.529 1.00 97.38 105 GLN A CA 1
ATOM 807 C C . GLN A 1 105 ? 6.022 -8.394 8.730 1.00 97.38 105 GLN A C 1
ATOM 809 O O . GLN A 1 105 ? 5.183 -8.762 9.545 1.00 97.38 105 GLN A O 1
ATOM 814 N N . ASP A 1 106 ? 5.870 -7.305 7.977 1.00 97.06 106 ASP A N 1
ATOM 815 C CA . ASP A 1 106 ? 4.657 -6.490 7.971 1.00 97.06 106 ASP A CA 1
ATOM 816 C C . ASP A 1 106 ? 3.461 -7.305 7.442 1.00 97.06 106 ASP A C 1
ATOM 818 O O . ASP A 1 106 ? 2.428 -7.366 8.103 1.00 97.06 106 ASP A O 1
ATOM 822 N N . MET A 1 107 ? 3.623 -8.028 6.326 1.00 95.69 107 MET A N 1
ATOM 823 C CA . MET A 1 107 ? 2.582 -8.914 5.781 1.00 95.69 107 MET A CA 1
ATOM 824 C C . MET A 1 107 ? 2.189 -10.018 6.755 1.00 95.69 107 MET A C 1
ATOM 826 O O . MET A 1 107 ? 1.014 -10.169 7.045 1.00 95.69 107 MET A O 1
ATOM 830 N N . ALA A 1 108 ? 3.151 -10.720 7.351 1.00 96.50 108 ALA A N 1
ATOM 831 C CA . ALA A 1 108 ? 2.859 -11.800 8.293 1.00 96.50 108 ALA A CA 1
ATOM 832 C C . ALA A 1 108 ? 2.047 -11.347 9.524 1.00 96.50 108 ALA A C 1
ATOM 834 O O . ALA A 1 108 ? 1.477 -12.182 10.219 1.00 96.50 108 ALA A O 1
ATOM 835 N N . ARG A 1 109 ? 2.026 -10.042 9.829 1.00 96.94 109 ARG A N 1
ATOM 836 C CA . ARG A 1 109 ? 1.222 -9.467 10.917 1.00 96.94 109 ARG A CA 1
ATOM 837 C C . ARG A 1 109 ? -0.161 -9.005 10.473 1.00 96.94 109 ARG A C 1
ATOM 839 O O . ARG A 1 109 ? -1.082 -9.023 11.284 1.00 96.94 109 ARG A O 1
ATOM 846 N N . TYR A 1 110 ? -0.286 -8.538 9.234 1.00 97.69 110 TYR A N 1
ATOM 847 C CA . TYR A 1 110 ? -1.431 -7.740 8.800 1.00 97.69 110 TYR A CA 1
ATOM 848 C C . TYR A 1 110 ? -2.133 -8.272 7.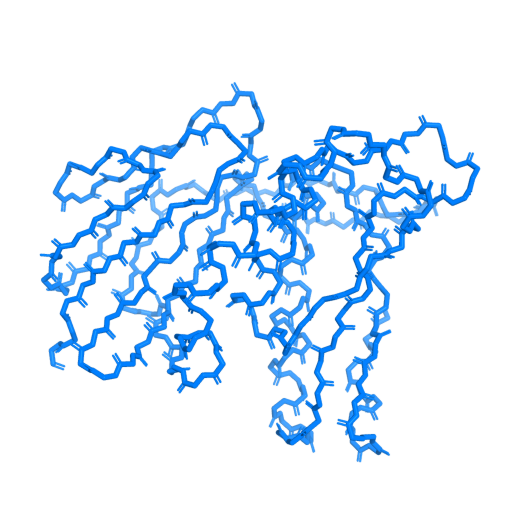543 1.00 97.69 110 TYR A C 1
ATOM 850 O O . TYR A 1 110 ? -3.179 -7.740 7.183 1.00 97.69 110 TYR A O 1
ATOM 858 N N . GLU A 1 111 ? -1.614 -9.314 6.885 1.00 95.56 111 GLU A N 1
ATOM 859 C CA . GLU A 1 111 ? -2.162 -9.832 5.624 1.00 95.56 111 GLU A CA 1
ATOM 860 C C . GLU A 1 111 ? -3.605 -10.316 5.747 1.00 95.56 111 GLU A C 1
ATOM 862 O O . GLU A 1 111 ? -4.398 -10.032 4.853 1.00 95.56 111 GLU A O 1
ATOM 867 N N . ASP A 1 112 ? -3.984 -10.920 6.876 1.00 97.38 112 ASP A N 1
ATOM 868 C CA . ASP A 1 112 ? -5.363 -11.353 7.123 1.00 97.38 112 ASP A CA 1
ATOM 869 C C . ASP A 1 112 ? -6.348 -10.177 7.010 1.00 97.38 112 ASP A C 1
ATOM 871 O O . ASP A 1 112 ? -7.423 -10.310 6.429 1.00 97.38 112 ASP A O 1
ATOM 875 N N . PHE A 1 113 ? -5.977 -8.980 7.489 1.00 98.31 113 PHE A N 1
ATOM 876 C CA . PHE A 1 113 ? -6.815 -7.788 7.318 1.00 98.31 113 PHE A CA 1
ATOM 877 C C . PHE A 1 113 ? -6.982 -7.410 5.842 1.00 98.31 113 PHE A C 1
ATOM 879 O O . PHE A 1 113 ? -8.053 -6.950 5.459 1.00 98.31 113 PHE A O 1
ATOM 886 N N . TYR A 1 114 ? -5.946 -7.572 5.022 1.00 97.00 114 TYR A N 1
ATOM 887 C CA . TYR A 1 114 ? -5.981 -7.194 3.607 1.00 97.00 114 TYR A CA 1
ATOM 888 C C . TYR A 1 114 ? -6.707 -8.226 2.737 1.00 97.00 114 TYR A C 1
ATOM 890 O O . TYR A 1 114 ? -7.374 -7.848 1.777 1.00 97.00 114 TYR A O 1
ATOM 898 N N . VAL A 1 115 ? -6.575 -9.513 3.064 1.00 93.31 115 VAL A N 1
ATOM 899 C CA . VAL A 1 115 ? -7.123 -10.624 2.272 1.00 93.31 115 VAL A CA 1
ATOM 900 C C . VAL A 1 115 ? -8.545 -10.978 2.707 1.00 93.31 115 VAL A C 1
ATOM 902 O O . VAL A 1 115 ? -9.422 -11.120 1.856 1.00 93.31 115 VAL A O 1
ATOM 905 N N . ASP A 1 116 ? -8.784 -11.080 4.015 1.00 95.38 116 ASP A N 1
ATOM 906 C CA . ASP A 1 116 ? -10.062 -11.536 4.578 1.00 95.38 116 ASP A CA 1
ATOM 907 C C . ASP A 1 116 ? -10.888 -10.393 5.190 1.00 95.38 116 ASP A C 1
ATOM 909 O O . ASP A 1 116 ? -12.087 -10.539 5.450 1.00 95.38 116 ASP A O 1
ATOM 913 N N . GLY A 1 117 ? -10.263 -9.242 5.448 1.00 96.50 117 GLY A N 1
ATOM 914 C CA . GLY A 1 117 ? -10.921 -8.086 6.043 1.00 96.50 117 GLY A CA 1
ATOM 915 C C . GLY A 1 117 ? -11.787 -7.296 5.061 1.00 96.50 117 GLY A C 1
ATOM 916 O O . GLY A 1 117 ? -11.532 -7.192 3.862 1.00 96.50 117 GLY A O 1
ATOM 917 N N . LYS A 1 118 ? -12.831 -6.660 5.597 1.00 96.00 118 LYS A N 1
ATOM 918 C CA . LYS A 1 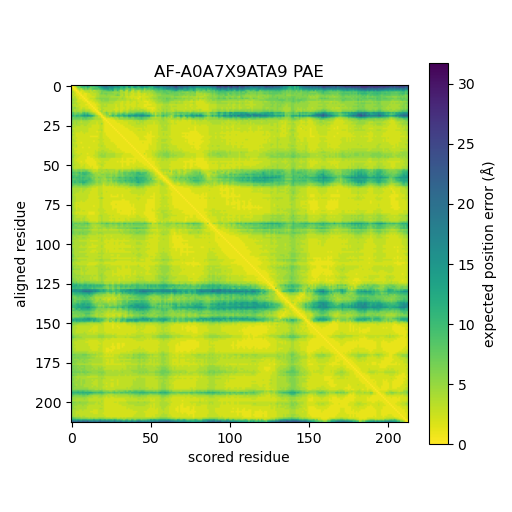118 ? -13.704 -5.764 4.833 1.00 96.00 118 LYS A CA 1
ATOM 919 C C . LYS A 1 118 ? -13.100 -4.361 4.776 1.00 96.00 118 LYS A C 1
ATOM 921 O O . LYS A 1 118 ? -12.844 -3.768 5.821 1.00 96.00 118 LYS A O 1
ATOM 926 N N . ARG A 1 119 ? -12.976 -3.785 3.578 1.00 95.94 119 ARG A N 1
ATOM 927 C CA . ARG A 1 119 ? -12.621 -2.367 3.378 1.00 95.94 119 ARG A CA 1
ATOM 928 C C . ARG A 1 119 ? -13.620 -1.436 4.087 1.00 95.94 119 ARG A C 1
ATOM 930 O O . ARG A 1 119 ? -14.831 -1.560 3.890 1.00 95.94 119 ARG A O 1
ATOM 937 N N . VAL A 1 120 ? -13.102 -0.527 4.911 1.00 97.38 120 VAL A N 1
ATOM 938 C CA . VAL A 1 120 ? -13.857 0.451 5.724 1.00 97.38 120 VAL A CA 1
ATOM 939 C C . VAL A 1 120 ? -13.166 1.820 5.731 1.00 97.38 120 VAL A C 1
ATOM 941 O O . VAL A 1 120 ? -13.118 2.511 6.749 1.00 97.38 120 VAL A O 1
ATOM 944 N N . ASP A 1 121 ? -12.562 2.196 4.601 1.00 96.00 121 ASP A N 1
ATOM 945 C CA . ASP A 1 121 ? -11.829 3.460 4.435 1.00 96.00 121 ASP A CA 1
ATOM 946 C C . ASP A 1 121 ? -12.685 4.678 4.816 1.00 96.00 121 ASP A C 1
ATOM 948 O O . ASP A 1 121 ? -12.184 5.634 5.397 1.00 96.00 121 ASP A O 1
ATOM 952 N N . ASP A 1 122 ? -13.995 4.598 4.574 1.00 95.75 122 ASP A N 1
ATOM 953 C CA . ASP A 1 122 ? -15.003 5.612 4.890 1.00 95.75 122 ASP A CA 1
ATOM 954 C C . ASP A 1 122 ? -15.187 5.883 6.394 1.00 95.75 122 ASP A C 1
ATOM 956 O O . ASP A 1 122 ? -15.764 6.906 6.766 1.00 95.75 122 ASP A O 1
ATOM 960 N N . ARG A 1 123 ? -14.661 5.020 7.275 1.00 95.94 123 ARG A N 1
ATOM 961 C CA . ARG A 1 123 ? -14.629 5.250 8.733 1.00 95.94 123 ARG A CA 1
ATOM 962 C C . ARG A 1 123 ? -13.527 6.212 9.184 1.00 95.94 123 ARG A C 1
ATOM 964 O O . ARG A 1 123 ? -13.459 6.533 10.378 1.00 95.94 123 ARG A O 1
ATOM 971 N N . PHE A 1 124 ? -12.662 6.645 8.270 1.00 95.81 124 PHE A N 1
ATOM 972 C CA . PHE A 1 124 ? -11.559 7.551 8.557 1.00 95.81 124 PHE A CA 1
ATOM 973 C C . PHE A 1 124 ? -11.595 8.752 7.619 1.00 95.81 124 PHE A C 1
ATOM 975 O O . PHE A 1 124 ? -11.619 8.620 6.400 1.00 95.81 124 PHE A O 1
ATOM 982 N N . ASP A 1 125 ? -11.543 9.945 8.202 1.00 93.56 125 ASP A N 1
ATOM 983 C CA . ASP A 1 125 ? -11.401 11.190 7.455 1.00 93.56 125 ASP A CA 1
ATOM 984 C C . ASP A 1 125 ? -9.968 11.726 7.604 1.00 93.56 125 ASP A C 1
ATOM 986 O O . ASP A 1 125 ? -9.503 12.032 8.707 1.00 93.56 125 ASP A O 1
ATOM 990 N N . LEU A 1 126 ? -9.277 11.808 6.463 1.00 90.75 126 LEU A N 1
ATOM 991 C CA . LEU A 1 126 ? -7.921 12.340 6.298 1.00 90.75 126 LEU A CA 1
ATOM 992 C C . LEU A 1 126 ? -7.894 13.577 5.376 1.00 90.75 126 LEU A C 1
ATOM 994 O O . LEU A 1 126 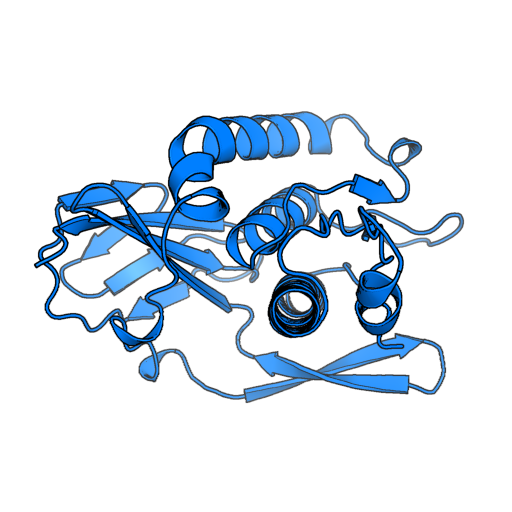? -6.846 13.937 4.840 1.00 90.75 126 LEU A O 1
ATOM 998 N N . SER A 1 127 ? -9.027 14.255 5.181 1.00 81.94 127 SER A N 1
ATOM 999 C CA . SER A 1 127 ? -9.167 15.422 4.288 1.00 81.94 127 SER A CA 1
ATOM 1000 C C . SER A 1 127 ? -8.190 16.570 4.580 1.00 81.94 127 SER A C 1
ATOM 1002 O O . SER A 1 127 ? -7.840 17.342 3.688 1.00 81.94 127 SER A O 1
ATOM 1004 N N . GLU A 1 128 ? -7.685 16.674 5.811 1.00 83.38 128 GLU A N 1
ATOM 1005 C CA . GLU A 1 128 ? -6.703 17.694 6.199 1.00 83.38 128 GLU A CA 1
ATOM 1006 C C . GLU A 1 128 ? -5.278 17.431 5.687 1.00 83.38 128 GLU A C 1
ATOM 1008 O O . GLU A 1 128 ? -4.398 18.271 5.878 1.00 83.38 128 GLU A O 1
ATOM 1013 N N . MET A 1 129 ? -5.035 16.296 5.029 1.00 86.69 129 MET A N 1
ATOM 1014 C CA . MET A 1 129 ? -3.726 15.932 4.478 1.00 86.69 129 MET A CA 1
ATOM 1015 C C . MET A 1 129 ? -3.348 16.679 3.189 1.00 86.69 129 MET A C 1
ATOM 1017 O O . MET A 1 129 ? -2.263 16.460 2.642 1.00 86.69 129 MET A O 1
ATOM 1021 N N . GLY A 1 130 ? -4.220 17.578 2.726 1.00 72.62 130 GLY A N 1
ATOM 1022 C CA . GLY A 1 130 ? -4.033 18.383 1.526 1.00 72.62 130 GLY A CA 1
ATOM 1023 C C . GLY A 1 130 ? -4.269 17.584 0.246 1.00 72.62 130 GLY A C 1
ATOM 1024 O O . GLY A 1 130 ? -3.841 16.439 0.109 1.00 72.62 130 GLY A O 1
ATOM 1025 N N . GLU A 1 131 ? -4.933 18.217 -0.718 1.00 71.25 131 GLU A N 1
ATOM 1026 C CA . GLU A 1 131 ? -5.162 17.655 -2.044 1.00 71.25 131 GLU A CA 1
ATOM 1027 C C . GLU A 1 131 ? -4.489 18.531 -3.099 1.00 71.25 131 GLU A C 1
ATOM 1029 O O . GLU A 1 131 ? -4.737 19.729 -3.219 1.00 71.25 131 GLU A O 1
ATOM 1034 N N . GLY A 1 132 ? -3.620 17.914 -3.883 1.00 80.38 132 GLY A N 1
ATOM 1035 C CA . GLY A 1 132 ? -2.979 18.491 -5.049 1.00 80.38 132 GLY A CA 1
ATOM 1036 C C . GLY A 1 132 ? -2.795 17.424 -6.115 1.00 80.38 132 GLY A C 1
ATOM 1037 O O . GLY A 1 132 ? -3.120 16.252 -5.916 1.00 80.38 132 GLY A O 1
ATOM 1038 N N . LYS A 1 133 ? -2.266 17.817 -7.268 1.00 85.62 133 LYS A N 1
ATOM 1039 C CA . LYS A 1 133 ? -1.895 16.889 -8.335 1.00 85.62 133 LYS A CA 1
ATOM 1040 C C . LYS A 1 133 ? -0.522 17.268 -8.861 1.00 85.62 133 LYS A C 1
ATOM 1042 O O . LYS A 1 133 ? -0.181 18.448 -8.901 1.00 85.62 133 LYS A O 1
ATOM 1047 N N . VAL A 1 134 ? 0.271 16.260 -9.190 1.00 87.50 134 VAL A N 1
ATOM 1048 C CA . VAL A 1 134 ? 1.566 16.433 -9.840 1.00 87.50 134 VAL A CA 1
ATOM 1049 C C . VAL A 1 134 ? 1.578 15.612 -11.131 1.00 87.50 134 VAL A C 1
ATOM 1051 O O . VAL A 1 134 ? 1.147 14.449 -11.112 1.00 87.50 134 VAL A O 1
ATOM 1054 N N . PRO A 1 135 ? 2.072 16.173 -12.248 1.00 85.75 135 PRO A N 1
ATOM 1055 C CA . PRO A 1 135 ? 2.233 15.414 -13.473 1.00 85.75 135 PRO A CA 1
ATOM 1056 C C . PRO A 1 135 ? 3.335 14.369 -13.295 1.00 85.75 135 PRO A C 1
ATOM 1058 O O . PRO A 1 135 ? 4.456 14.672 -12.888 1.00 85.75 135 PRO A O 1
ATOM 1061 N N . MET A 1 136 ? 3.029 13.126 -13.650 1.00 87.00 136 MET A N 1
ATOM 1062 C CA . MET A 1 136 ? 3.988 12.032 -13.718 1.00 87.00 136 MET A CA 1
ATOM 1063 C C . MET A 1 136 ? 4.130 11.579 -15.169 1.00 87.00 136 MET A C 1
ATOM 1065 O O . MET A 1 136 ? 3.166 11.120 -15.785 1.00 87.00 136 MET A O 1
ATOM 1069 N N . HIS A 1 137 ? 5.334 11.685 -15.724 1.00 81.06 137 HIS A N 1
ATOM 1070 C CA . HIS A 1 137 ? 5.628 11.170 -17.059 1.00 81.06 137 HIS A CA 1
ATOM 1071 C C . HIS A 1 137 ? 5.678 9.637 -17.034 1.00 81.06 137 HIS A C 1
ATOM 1073 O O . HIS A 1 137 ? 6.450 9.058 -16.271 1.00 81.06 137 HIS A O 1
ATOM 1079 N N . MET A 1 138 ? 4.856 8.975 -17.855 1.00 73.38 138 MET A N 1
ATOM 1080 C CA . MET A 1 138 ? 4.836 7.507 -17.944 1.00 73.38 138 MET A CA 1
ATOM 1081 C C . MET A 1 138 ? 5.687 6.987 -19.106 1.00 73.38 138 MET A C 1
ATOM 1083 O O . MET A 1 138 ? 6.462 6.051 -18.937 1.00 73.38 138 MET A O 1
ATOM 1087 N N . TRP A 1 139 ? 5.554 7.597 -20.284 1.00 70.44 139 TRP A N 1
ATOM 1088 C CA . TRP A 1 139 ? 6.338 7.296 -21.485 1.00 70.44 139 TRP A CA 1
ATOM 1089 C C . TRP A 1 139 ? 6.384 8.538 -22.389 1.00 70.44 139 TRP A C 1
ATOM 1091 O O . TRP A 1 139 ? 5.667 9.506 -22.111 1.00 70.44 139 TRP A O 1
ATOM 1101 N N . PRO A 1 140 ? 7.222 8.566 -23.446 1.00 72.00 140 PRO A N 1
ATOM 1102 C CA . PRO A 1 140 ? 7.344 9.737 -24.310 1.00 72.00 140 PRO A CA 1
ATOM 1103 C C . PRO A 1 140 ? 5.980 10.241 -24.799 1.00 72.00 140 PRO A C 1
ATOM 1105 O O . PRO A 1 140 ? 5.214 9.499 -25.410 1.00 72.00 140 PRO A O 1
ATOM 1108 N N . GLY A 1 141 ? 5.676 11.503 -24.487 1.00 73.19 141 GLY A N 1
ATOM 1109 C CA . GLY A 1 141 ? 4.426 12.163 -24.872 1.00 73.19 141 GLY A CA 1
ATOM 1110 C C . GLY A 1 141 ? 3.204 11.861 -23.995 1.00 73.19 141 GLY A C 1
ATOM 1111 O O . GLY A 1 141 ? 2.141 12.403 -24.282 1.00 73.19 141 GLY A O 1
ATOM 1112 N N . VAL A 1 142 ? 3.318 11.049 -22.933 1.00 79.75 142 VAL A N 1
ATOM 1113 C CA . VAL A 1 142 ? 2.193 10.757 -22.026 1.00 79.75 142 VAL A CA 1
ATOM 1114 C C . VAL A 1 142 ? 2.537 11.046 -20.570 1.00 79.75 142 VAL A C 1
ATOM 1116 O O . VAL A 1 142 ? 3.411 10.421 -19.962 1.00 79.75 142 VAL A O 1
ATOM 1119 N N . SER A 1 143 ? 1.757 11.964 -20.002 1.00 84.19 143 SER A N 1
ATOM 1120 C CA . SER A 1 143 ? 1.752 12.315 -18.586 1.00 84.19 143 SER A CA 1
ATOM 1121 C C . SER A 1 143 ? 0.407 11.980 -17.966 1.00 84.19 143 SER A C 1
ATOM 1123 O O . SER A 1 143 ? -0.630 12.008 -18.628 1.00 84.19 143 SER A O 1
ATOM 1125 N N . VAL A 1 144 ? 0.428 11.692 -16.674 1.00 85.06 144 VAL A N 1
ATOM 1126 C CA . VAL A 1 144 ? -0.769 11.459 -15.873 1.00 85.06 144 VAL A CA 1
ATOM 1127 C C . VAL A 1 144 ? -0.690 12.264 -14.596 1.00 85.06 144 VAL A C 1
ATOM 1129 O O . VAL A 1 144 ? 0.354 12.308 -13.953 1.00 85.06 144 VAL A O 1
ATOM 1132 N N . GLU A 1 145 ? -1.807 12.863 -14.213 1.00 89.12 145 GLU A N 1
ATOM 1133 C CA . GLU A 1 145 ? -1.915 13.534 -12.926 1.00 89.12 145 GLU A CA 1
ATOM 1134 C C . GLU A 1 145 ? -2.012 12.495 -11.808 1.00 89.12 145 GLU A C 1
ATOM 1136 O O . GLU A 1 145 ? -2.836 11.575 -11.861 1.00 89.12 145 GLU A O 1
ATOM 1141 N N . VAL A 1 146 ? -1.163 12.638 -10.795 1.00 84.62 146 VAL A N 1
ATOM 1142 C CA . VAL A 1 146 ? -1.166 11.790 -9.601 1.00 84.62 146 VAL A CA 1
ATOM 1143 C C . VAL A 1 146 ? -1.455 12.659 -8.380 1.00 84.62 146 VAL A C 1
ATOM 1145 O O . VAL A 1 146 ? -0.840 13.719 -8.251 1.00 84.62 146 VAL A O 1
ATOM 1148 N N . PRO A 1 147 ? -2.366 12.245 -7.476 1.00 83.00 147 PRO A N 1
ATOM 1149 C CA . PRO A 1 147 ? -2.645 13.014 -6.273 1.00 83.00 147 PRO A CA 1
ATOM 1150 C C . PRO A 1 147 ? -1.387 13.225 -5.419 1.00 83.00 147 PRO A C 1
ATOM 1152 O O . PRO A 1 147 ? -0.638 12.283 -5.157 1.00 83.00 147 PRO A O 1
ATOM 1155 N N . ASN A 1 148 ? -1.195 14.451 -4.952 1.00 79.12 148 ASN A N 1
ATOM 1156 C CA . ASN A 1 148 ? -0.089 14.916 -4.116 1.00 79.12 148 ASN A CA 1
ATOM 1157 C C . ASN A 1 148 ? -0.671 15.548 -2.832 1.00 79.12 148 ASN A C 1
ATOM 1159 O O . ASN A 1 148 ? -1.757 16.115 -2.935 1.00 79.12 148 ASN A O 1
ATOM 1163 N N . PRO A 1 149 ? -0.018 15.504 -1.655 1.00 77.81 149 PRO A N 1
ATOM 1164 C CA . PRO A 1 149 ? 1.291 14.920 -1.343 1.00 77.81 149 PRO A CA 1
ATOM 1165 C C . PRO A 1 149 ? 1.375 13.399 -1.544 1.00 77.81 149 PRO A C 1
ATOM 1167 O O . PRO A 1 149 ? 0.361 12.722 -1.750 1.00 77.81 149 PRO A O 1
ATOM 1170 N N . GLY A 1 150 ? 2.595 12.857 -1.519 1.00 85.50 150 GLY A N 1
ATOM 1171 C CA . GLY A 1 150 ? 2.908 11.436 -1.700 1.00 85.50 150 GLY A CA 1
ATOM 1172 C C . GLY A 1 150 ? 2.473 10.545 -0.533 1.00 85.50 150 GLY A C 1
ATOM 1173 O O . GLY A 1 150 ? 3.267 9.748 -0.060 1.00 85.50 150 GLY A O 1
ATOM 1174 N N . TRP A 1 151 ? 1.232 10.664 -0.062 1.00 92.25 151 TRP A N 1
ATOM 1175 C CA . TRP A 1 151 ? 0.647 9.773 0.941 1.00 92.25 151 TRP A CA 1
ATOM 1176 C C . TRP A 1 151 ? -0.519 8.958 0.386 1.00 92.25 151 TRP A C 1
ATOM 1178 O O . TRP A 1 151 ? -1.161 9.351 -0.592 1.00 92.25 151 TRP A O 1
ATOM 1188 N N . HIS A 1 152 ? -0.819 7.834 1.027 1.00 94.31 152 HIS A N 1
ATOM 1189 C CA . HIS A 1 152 ? -2.041 7.056 0.817 1.00 94.31 152 HIS A CA 1
ATOM 1190 C C . HIS A 1 152 ? -2.456 6.400 2.139 1.00 94.31 152 HIS A C 1
ATOM 1192 O O . HIS A 1 152 ? -1.664 6.355 3.079 1.00 94.31 152 HIS A O 1
ATOM 1198 N N . TYR A 1 153 ? -3.682 5.899 2.220 1.00 96.44 153 TYR A N 1
ATOM 1199 C CA . TYR A 1 153 ? -4.114 5.060 3.328 1.00 96.44 153 TYR A CA 1
ATOM 1200 C C . TYR A 1 153 ? -5.121 4.030 2.840 1.00 96.44 153 TYR A C 1
ATOM 1202 O O . TYR A 1 153 ? -5.751 4.217 1.800 1.00 96.44 153 TYR A O 1
ATOM 1210 N N . THR A 1 154 ? -5.272 2.977 3.630 1.00 97.88 154 THR A N 1
ATOM 1211 C CA . THR A 1 154 ? -6.338 1.988 3.480 1.00 97.88 154 THR A CA 1
ATOM 1212 C C . THR A 1 154 ? -6.830 1.575 4.858 1.00 97.88 154 THR A C 1
ATOM 1214 O O . THR A 1 154 ? -6.007 1.480 5.777 1.00 97.88 154 THR A O 1
ATOM 1217 N N . ALA A 1 155 ? -8.114 1.259 5.003 1.00 98.38 155 ALA A N 1
ATOM 1218 C CA . ALA A 1 155 ? -8.638 0.703 6.251 1.00 98.38 155 ALA A CA 1
ATOM 1219 C C . ALA A 1 155 ? -9.402 -0.606 6.042 1.00 98.38 155 ALA A C 1
ATOM 1221 O O . ALA A 1 155 ? -10.237 -0.710 5.144 1.00 98.38 155 ALA A O 1
ATOM 1222 N N . HIS A 1 156 ? -9.144 -1.587 6.908 1.00 98.56 156 HIS A N 1
ATOM 1223 C CA . HIS A 1 156 ? -9.735 -2.922 6.835 1.00 98.56 156 HIS A CA 1
ATOM 1224 C C . HIS A 1 156 ? -10.252 -3.366 8.198 1.00 98.56 156 HIS A C 1
ATOM 1226 O O . HIS A 1 156 ? -9.539 -3.267 9.194 1.00 98.56 156 HIS A O 1
ATOM 1232 N N . GLN A 1 157 ? -11.476 -3.880 8.246 1.00 98.31 157 GLN A N 1
ATOM 1233 C CA . GLN A 1 157 ? -12.098 -4.423 9.445 1.00 98.31 157 GLN A CA 1
ATOM 1234 C C . GLN A 1 157 ? -12.075 -5.952 9.416 1.00 98.31 157 GLN A C 1
ATOM 1236 O O . GLN A 1 157 ? -12.581 -6.562 8.474 1.00 98.31 157 GLN A O 1
ATOM 1241 N N . LEU A 1 158 ? -11.557 -6.561 10.480 1.00 98.31 158 LEU A N 1
ATOM 1242 C CA . LEU A 1 158 ? -11.525 -8.008 10.680 1.00 98.31 158 LEU A CA 1
ATOM 1243 C C . LEU A 1 158 ? -11.631 -8.326 12.178 1.00 98.31 158 LEU A C 1
ATOM 1245 O O . LEU A 1 158 ? -10.996 -7.668 12.997 1.00 98.31 158 LEU A O 1
ATOM 1249 N N . ASN A 1 159 ? -12.439 -9.326 12.546 1.00 96.69 159 ASN A N 1
ATOM 1250 C CA . ASN A 1 159 ? -12.544 -9.853 13.917 1.00 96.69 159 ASN A CA 1
ATOM 1251 C C . ASN A 1 159 ? -12.732 -8.785 15.017 1.00 96.69 159 ASN A C 1
ATOM 1253 O O . ASN A 1 159 ? -12.095 -8.833 16.067 1.00 96.69 159 ASN A O 1
ATOM 1257 N N . GLY A 1 160 ? -13.606 -7.801 14.778 1.00 97.06 160 GLY A N 1
ATOM 1258 C CA . GLY A 1 160 ? -13.884 -6.735 15.751 1.00 97.06 160 GLY A CA 1
ATOM 1259 C C . GLY A 1 160 ? -12.769 -5.687 15.881 1.00 97.06 160 GLY A C 1
ATOM 1260 O O . GLY A 1 160 ? -12.785 -4.887 16.813 1.00 97.06 160 GLY A O 1
ATOM 1261 N N . LYS A 1 161 ? -11.799 -5.677 14.963 1.00 98.38 161 LYS A N 1
ATOM 1262 C CA . LYS A 1 161 ? -10.708 -4.700 14.889 1.00 98.38 161 LYS A CA 1
ATOM 1263 C C . LYS A 1 161 ? -10.705 -4.015 13.536 1.00 98.38 161 LYS A C 1
ATOM 1265 O O . LYS A 1 161 ? -11.187 -4.572 12.553 1.00 98.38 161 LYS A O 1
ATOM 1270 N N . ILE A 1 162 ? -10.128 -2.824 13.486 1.00 98.62 162 ILE A N 1
ATOM 1271 C CA . ILE A 1 162 ? -9.882 -2.080 12.258 1.00 98.62 162 ILE A CA 1
ATOM 1272 C C . ILE A 1 162 ? -8.392 -1.777 12.171 1.00 98.62 162 ILE A C 1
ATOM 1274 O O . ILE A 1 162 ? -7.843 -1.132 13.061 1.00 98.62 162 ILE A O 1
ATOM 1278 N N . LEU A 1 163 ? -7.758 -2.219 11.091 1.00 98.75 163 LEU A N 1
ATOM 1279 C CA . LEU A 1 163 ? -6.407 -1.831 10.719 1.00 98.75 163 LEU A CA 1
ATOM 1280 C C . LEU A 1 163 ? -6.475 -0.634 9.773 1.00 98.75 163 LEU A C 1
ATOM 1282 O O . LEU A 1 163 ? -6.936 -0.765 8.639 1.00 98.75 163 LEU A O 1
ATOM 1286 N N . LEU A 1 164 ? -5.959 0.507 10.218 1.00 98.69 164 LEU A N 1
ATOM 1287 C CA . LEU A 1 164 ? -5.638 1.649 9.370 1.00 98.69 164 LEU A CA 1
ATOM 1288 C C . LEU A 1 164 ? -4.153 1.577 9.005 1.00 98.69 164 LEU A C 1
ATOM 1290 O O . LEU A 1 164 ? -3.287 1.666 9.874 1.00 98.69 164 LEU A O 1
ATOM 1294 N N . THR A 1 165 ? -3.858 1.430 7.716 1.00 98.62 165 THR A N 1
ATOM 1295 C CA . THR A 1 165 ? -2.483 1.486 7.199 1.00 98.62 165 THR A CA 1
ATOM 1296 C C . THR A 1 165 ? -2.251 2.839 6.544 1.00 98.62 165 THR A C 1
ATOM 1298 O O . THR A 1 165 ? -3.004 3.227 5.652 1.00 98.62 165 THR A O 1
ATOM 1301 N N . LEU A 1 166 ? -1.223 3.559 6.987 1.00 98.06 166 LEU A N 1
ATOM 1302 C CA . LEU A 1 166 ? -0.843 4.881 6.492 1.00 98.06 166 LEU A CA 1
ATOM 1303 C C . LEU A 1 166 ? 0.477 4.772 5.737 1.00 98.06 166 LEU A C 1
ATOM 1305 O O . LEU A 1 166 ? 1.444 4.246 6.275 1.00 98.06 166 LEU A O 1
ATOM 1309 N N . PHE A 1 167 ? 0.541 5.300 4.521 1.00 97.25 167 PHE A N 1
ATOM 1310 C CA . PHE A 1 167 ? 1.731 5.242 3.677 1.00 97.25 167 PHE A CA 1
ATOM 1311 C C . PHE A 1 167 ? 2.310 6.634 3.477 1.00 97.25 167 PHE A C 1
ATOM 1313 O O . PHE A 1 167 ? 1.667 7.468 2.839 1.00 97.25 167 PHE A O 1
ATOM 1320 N N . ASN A 1 168 ? 3.532 6.866 3.955 1.00 95.94 168 ASN A N 1
ATOM 1321 C CA . ASN A 1 168 ? 4.343 8.012 3.565 1.00 95.94 168 ASN A CA 1
ATOM 1322 C C . ASN A 1 168 ? 5.329 7.595 2.466 1.00 95.94 168 ASN A C 1
ATOM 1324 O O . ASN A 1 168 ? 6.364 6.991 2.742 1.00 95.9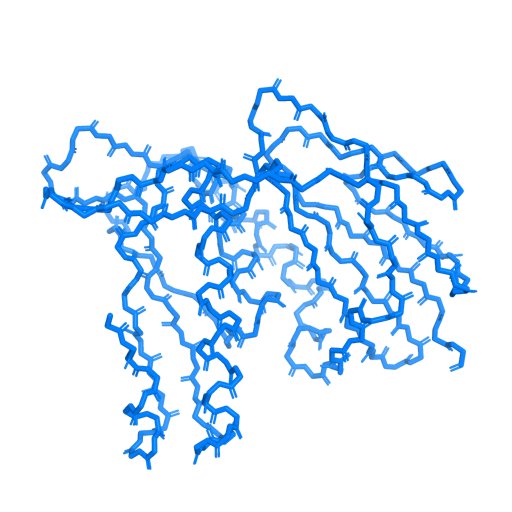4 168 ASN A O 1
ATOM 1328 N N . PHE A 1 169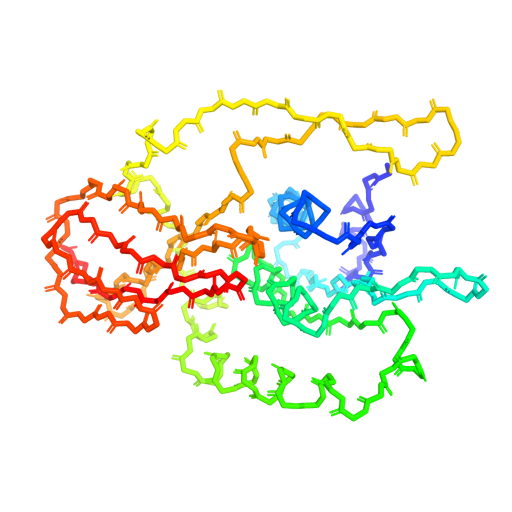 ? 5.024 7.928 1.211 1.00 94.38 169 PHE A N 1
ATOM 1329 C CA . PHE A 1 169 ? 5.942 7.691 0.098 1.00 94.38 169 PHE A CA 1
ATOM 1330 C C . PHE A 1 169 ? 6.995 8.799 -0.052 1.00 94.38 169 PHE A C 1
ATOM 1332 O O . PHE A 1 169 ? 7.905 8.646 -0.867 1.00 94.38 169 PHE A O 1
ATOM 1339 N N . ASP A 1 170 ? 6.894 9.906 0.689 1.00 91.00 170 ASP A N 1
ATOM 1340 C CA . ASP A 1 170 ? 7.910 10.955 0.686 1.00 91.00 170 ASP A CA 1
ATOM 1341 C C . ASP A 1 170 ? 9.175 10.441 1.388 1.00 91.00 170 ASP A C 1
ATOM 1343 O O . ASP A 1 170 ? 9.148 9.990 2.533 1.00 91.00 170 ASP A O 1
ATOM 1347 N N . LYS A 1 171 ? 10.293 10.458 0.665 1.00 90.25 171 LYS A N 1
ATOM 1348 C CA . LYS A 1 171 ? 11.597 10.005 1.163 1.00 90.25 171 LYS A CA 1
ATOM 1349 C C . LYS A 1 171 ? 12.384 11.115 1.867 1.00 90.25 171 LYS A C 1
ATOM 1351 O O . LYS A 1 171 ? 13.370 10.820 2.535 1.00 90.25 171 LYS A O 1
ATOM 1356 N N . ASP A 1 172 ? 11.961 12.362 1.691 1.00 90.75 172 ASP A N 1
ATOM 1357 C CA . ASP A 1 172 ? 12.677 13.550 2.135 1.00 90.75 172 ASP A CA 1
ATOM 1358 C C . ASP A 1 172 ? 11.973 14.202 3.339 1.00 90.75 172 ASP A C 1
ATOM 1360 O O . ASP A 1 172 ? 12.640 14.838 4.153 1.00 90.75 172 ASP A O 1
ATOM 1364 N N . ASN A 1 173 ? 10.655 14.005 3.501 1.00 92.06 173 ASN A N 1
ATOM 1365 C CA . ASN A 1 173 ? 9.873 14.593 4.596 1.00 92.06 173 ASN A CA 1
ATOM 1366 C C . ASN A 1 173 ? 9.036 13.572 5.384 1.00 92.06 173 ASN A C 1
ATOM 1368 O O . ASN A 1 173 ? 8.379 12.693 4.821 1.00 92.06 173 ASN A O 1
ATOM 1372 N N . GLU A 1 174 ? 9.011 13.729 6.707 1.00 94.25 174 GLU A N 1
ATOM 1373 C CA . GLU A 1 174 ? 8.016 13.073 7.559 1.00 94.25 174 GLU A CA 1
ATOM 1374 C C . GLU A 1 174 ? 6.629 13.676 7.307 1.00 94.25 174 GLU A C 1
ATOM 1376 O O . GLU A 1 174 ? 6.501 14.863 6.994 1.00 94.25 174 GLU A O 1
ATOM 1381 N N . LEU A 1 175 ? 5.579 12.874 7.476 1.00 92.81 175 LEU A N 1
ATOM 1382 C CA . LEU A 1 175 ? 4.201 13.316 7.280 1.00 92.81 175 LEU A CA 1
ATOM 1383 C C . LEU A 1 175 ? 3.377 13.127 8.548 1.00 92.81 175 LEU A C 1
ATOM 1385 O O . LEU A 1 175 ? 3.341 12.050 9.142 1.00 92.81 175 LEU A O 1
ATOM 1389 N N . LEU A 1 176 ? 2.670 14.188 8.938 1.00 93.94 176 LEU A N 1
ATOM 1390 C CA . LEU A 1 176 ? 1.724 14.164 10.046 1.00 93.94 176 LEU A CA 1
ATOM 1391 C C . LEU A 1 176 ? 0.319 13.844 9.526 1.00 93.94 176 LEU A C 1
ATOM 1393 O O . LEU A 1 176 ? -0.394 14.736 9.071 1.00 93.94 176 LEU A O 1
ATOM 1397 N N . PHE A 1 177 ? -0.082 12.581 9.634 1.00 95.06 177 PHE A N 1
ATOM 1398 C CA . PHE A 1 177 ? -1.412 12.098 9.280 1.00 95.06 177 PHE A CA 1
ATOM 1399 C C . PHE A 1 177 ? -2.432 12.520 10.319 1.00 95.06 177 PHE A C 1
ATOM 1401 O O . PHE A 1 177 ? -2.465 11.957 11.409 1.00 95.06 177 PHE A O 1
ATOM 1408 N N . LYS A 1 178 ? -3.282 13.491 9.992 1.00 94.06 178 LYS A N 1
ATOM 1409 C CA . LYS A 1 178 ? -4.421 13.855 10.839 1.00 94.06 178 LYS A CA 1
ATOM 1410 C C . LYS A 1 178 ? -5.574 12.897 10.570 1.00 94.06 178 LYS A C 1
ATOM 1412 O O . LYS A 1 178 ? -6.140 12.905 9.482 1.00 94.06 178 LYS A O 1
ATOM 1417 N N . VAL A 1 179 ? -5.893 12.074 11.561 1.00 94.94 179 VAL A N 1
ATOM 1418 C CA . VAL A 1 179 ? -6.865 10.986 11.458 1.00 94.94 179 VAL A CA 1
ATOM 1419 C C . VAL A 1 179 ? -8.081 11.330 12.306 1.00 94.94 179 VAL A C 1
ATOM 1421 O O . VAL A 1 179 ? -7.996 11.390 13.535 1.00 94.94 179 VAL A O 1
ATOM 1424 N N . LYS A 1 180 ? -9.224 11.541 11.652 1.00 94.75 180 LYS A N 1
ATOM 1425 C CA . LYS A 1 180 ? -10.522 11.689 12.318 1.00 94.75 180 LYS A CA 1
ATOM 1426 C C . LYS A 1 180 ? -11.295 10.381 12.225 1.00 94.75 180 LYS A C 1
ATOM 1428 O O . LYS A 1 180 ? -11.516 9.869 11.132 1.00 94.75 180 LYS A O 1
ATOM 1433 N N . THR A 1 181 ? -11.710 9.852 13.370 1.00 94.75 181 THR A N 1
ATOM 1434 C CA . THR A 1 181 ? -12.532 8.641 13.472 1.00 94.75 181 THR A CA 1
ATOM 1435 C C . THR A 1 181 ? -13.265 8.612 14.816 1.00 94.75 181 THR A C 1
ATOM 1437 O O . THR A 1 181 ? -12.818 9.251 15.771 1.00 94.75 181 THR A O 1
ATOM 1440 N N . SER A 1 182 ? -14.384 7.886 14.895 1.00 93.62 182 SER A N 1
ATOM 1441 C CA . SER A 1 182 ? -15.043 7.545 16.165 1.00 93.62 182 SER A CA 1
ATOM 1442 C C . SER A 1 182 ? -14.478 6.275 16.805 1.00 93.62 182 SER A C 1
ATOM 1444 O O . SER A 1 182 ? -14.688 6.048 17.995 1.00 93.62 182 SER A O 1
ATOM 1446 N N . ALA A 1 183 ? -13.755 5.460 16.027 1.00 95.12 183 ALA A N 1
ATOM 1447 C CA . ALA A 1 183 ? -13.247 4.175 16.476 1.00 95.12 183 ALA A CA 1
ATOM 1448 C C . ALA A 1 183 ? -12.242 4.347 17.626 1.00 95.12 183 ALA A C 1
ATOM 1450 O O . ALA A 1 183 ? -11.399 5.250 17.624 1.00 95.12 183 ALA A O 1
ATOM 1451 N N . GLN A 1 184 ? -12.313 3.459 18.616 1.00 95.94 184 GLN A N 1
ATOM 1452 C CA . GLN A 1 184 ? -11.440 3.523 19.783 1.00 95.94 184 GLN A CA 1
ATOM 1453 C C . GLN A 1 184 ? -10.030 3.047 19.421 1.00 95.94 184 GLN A C 1
ATOM 1455 O O . GLN A 1 184 ? -9.851 1.907 19.008 1.00 95.94 184 GLN A O 1
ATOM 1460 N N . 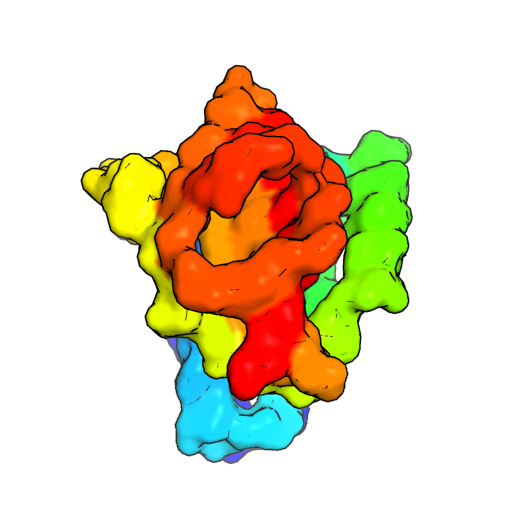PHE A 1 185 ? -9.027 3.907 19.603 1.00 97.62 185 PHE A N 1
ATOM 1461 C CA . PHE A 1 185 ? -7.621 3.569 19.371 1.00 97.62 185 PHE A CA 1
ATOM 1462 C C . PHE A 1 185 ? -7.112 2.499 20.348 1.00 97.62 185 PHE A C 1
ATOM 1464 O O . PHE A 1 185 ? -7.382 2.582 21.548 1.00 97.62 185 PHE A O 1
ATOM 1471 N N . GLU A 1 186 ? -6.318 1.552 19.844 1.00 97.56 186 GLU A N 1
ATOM 1472 C CA . GLU A 1 186 ? -5.719 0.479 20.645 1.00 97.56 186 GLU A CA 1
ATOM 1473 C C . GLU A 1 186 ? -4.191 0.465 20.582 1.00 97.56 186 GLU A C 1
ATOM 1475 O O . GLU A 1 186 ? -3.535 0.443 21.624 1.00 97.56 186 GLU A O 1
ATOM 1480 N N . SER A 1 187 ? -3.612 0.484 19.381 1.00 97.75 187 SER A N 1
ATOM 1481 C CA . SER A 1 187 ? -2.160 0.428 19.204 1.00 97.75 187 SER A CA 1
ATOM 1482 C C . SER A 1 187 ? -1.705 1.083 17.903 1.00 97.75 187 SER A C 1
ATOM 1484 O O . SER A 1 187 ? -2.485 1.283 16.971 1.00 97.75 187 SER A O 1
ATOM 1486 N N . ALA A 1 188 ? -0.421 1.436 17.857 1.00 98.00 188 ALA A N 1
ATOM 1487 C CA . ALA A 1 188 ? 0.233 1.957 16.671 1.00 98.00 188 ALA A CA 1
ATOM 1488 C C . ALA A 1 188 ? 1.656 1.406 16.555 1.00 98.00 188 ALA A C 1
ATOM 1490 O O . ALA A 1 188 ? 2.368 1.297 17.553 1.00 98.00 188 ALA A O 1
ATOM 1491 N N . GLU A 1 189 ? 2.076 1.128 15.327 1.00 97.88 189 GLU A N 1
ATOM 1492 C CA . GLU A 1 189 ? 3.435 0.738 14.965 1.00 97.88 189 GLU A CA 1
ATOM 1493 C C . GLU A 1 189 ? 3.981 1.666 13.872 1.00 97.88 189 GLU A C 1
ATOM 1495 O O . GLU A 1 189 ? 3.227 2.214 13.061 1.00 97.88 189 GLU A O 1
ATOM 1500 N N . ASN A 1 190 ? 5.307 1.839 13.855 1.00 97.00 190 ASN A N 1
ATOM 1501 C CA . ASN A 1 190 ? 6.058 2.654 12.886 1.00 97.00 190 ASN A CA 1
ATOM 1502 C C . ASN A 1 190 ? 5.589 4.119 12.766 1.00 97.00 190 ASN A C 1
ATOM 1504 O O . ASN A 1 190 ? 5.747 4.753 11.723 1.00 97.00 190 ASN A O 1
ATOM 1508 N N . CYS A 1 191 ? 5.014 4.675 13.832 1.00 98.00 191 CYS A N 1
ATOM 1509 C CA . CYS A 1 191 ? 4.668 6.088 13.910 1.00 98.00 191 CYS A CA 1
ATOM 1510 C C . CYS A 1 191 ? 4.673 6.587 15.354 1.00 98.00 191 CYS A C 1
ATOM 1512 O O . CYS A 1 191 ? 4.630 5.802 16.303 1.00 98.00 191 CYS A O 1
ATOM 1514 N N . THR A 1 192 ? 4.684 7.909 15.517 1.00 97.62 192 THR A N 1
ATOM 1515 C CA . THR A 1 192 ? 4.349 8.537 16.801 1.00 97.62 192 THR A CA 1
ATOM 1516 C C . THR A 1 192 ? 2.884 8.954 16.778 1.00 97.62 192 THR A C 1
ATOM 1518 O O . THR A 1 192 ? 2.509 9.858 16.030 1.00 97.62 192 THR A O 1
ATOM 1521 N N . TRP A 1 193 ? 2.054 8.304 17.595 1.00 96.06 193 TRP A N 1
ATOM 1522 C CA . TRP A 1 193 ? 0.632 8.625 17.722 1.00 96.06 193 TRP A CA 1
ATOM 1523 C C . TRP A 1 193 ? 0.373 9.650 18.830 1.00 96.06 193 TRP A C 1
ATOM 1525 O O . TRP A 1 193 ? 0.779 9.465 19.977 1.00 96.06 193 TRP A O 1
ATOM 1535 N N . ASN A 1 194 ? -0.366 10.708 18.504 1.00 92.94 194 ASN A N 1
ATOM 1536 C CA . ASN A 1 194 ? -0.845 11.710 19.450 1.00 92.94 194 ASN A CA 1
ATOM 1537 C C . ASN A 1 194 ? -2.346 11.955 19.256 1.00 92.94 194 ASN A C 1
ATOM 1539 O O . ASN A 1 194 ? -2.743 12.925 18.611 1.00 92.94 194 ASN A O 1
ATOM 1543 N N . LYS A 1 195 ? -3.165 11.066 19.837 1.00 89.19 195 LYS A N 1
ATOM 1544 C CA . LYS A 1 195 ? -4.643 11.097 19.928 1.00 89.19 195 LYS A CA 1
ATOM 1545 C C . LYS A 1 195 ? -5.425 11.086 18.613 1.00 89.19 195 LYS A C 1
ATOM 1547 O O . LYS A 1 195 ? -6.367 10.319 18.500 1.00 89.19 195 LYS A O 1
ATOM 1552 N N . SER A 1 196 ? -5.092 11.958 17.675 1.00 92.44 196 SER A N 1
ATOM 1553 C CA . SER A 1 196 ? -5.753 12.117 16.376 1.00 92.44 196 SER A CA 1
ATOM 1554 C C . SER A 1 196 ? -4.749 12.411 15.262 1.00 92.44 196 SER A C 1
ATOM 1556 O O . SER A 1 196 ? -5.127 12.868 14.184 1.00 92.44 196 SER A O 1
ATOM 1558 N N . ALA A 1 197 ? -3.454 12.238 15.530 1.00 94.62 197 ALA A N 1
ATOM 1559 C CA . ALA A 1 197 ? -2.408 12.475 14.555 1.00 94.62 197 ALA A CA 1
ATOM 1560 C C . ALA A 1 197 ? -1.304 11.421 14.660 1.00 94.62 197 ALA A C 1
ATOM 1562 O O . ALA A 1 197 ? -0.816 11.150 15.757 1.00 94.62 197 ALA A O 1
ATOM 1563 N N . ALA A 1 198 ? -0.903 10.855 13.524 1.00 97.06 198 ALA A N 1
ATOM 1564 C CA . ALA A 1 198 ? 0.216 9.928 13.406 1.00 97.06 198 ALA A CA 1
ATOM 1565 C C . ALA A 1 198 ? 1.357 10.601 12.640 1.00 97.06 198 ALA A C 1
ATOM 1567 O O . ALA A 1 198 ? 1.201 10.935 11.467 1.00 97.06 198 ALA A O 1
ATOM 1568 N N . LEU A 1 199 ? 2.504 10.806 13.286 1.00 97.06 199 LEU A N 1
ATOM 1569 C CA . LEU A 1 199 ? 3.723 11.226 12.596 1.00 97.06 199 LEU A CA 1
ATOM 1570 C C . LEU A 1 199 ? 4.414 9.986 12.027 1.00 97.06 199 LEU A C 1
ATOM 1572 O O . LEU A 1 199 ? 4.889 9.141 12.790 1.00 97.06 199 LEU A O 1
ATOM 1576 N N . VAL A 1 200 ? 4.431 9.878 10.702 1.00 97.25 200 VAL A N 1
ATOM 1577 C CA . VAL A 1 200 ? 5.033 8.769 9.955 1.00 97.25 200 VAL A CA 1
ATOM 1578 C C . VAL A 1 200 ? 6.327 9.262 9.320 1.00 97.25 200 VAL A C 1
ATOM 1580 O O . VAL A 1 200 ? 6.332 10.278 8.618 1.00 97.25 200 VAL A O 1
ATOM 1583 N N . THR A 1 201 ? 7.423 8.547 9.570 1.00 96.81 201 THR A N 1
ATOM 1584 C CA . THR A 1 201 ? 8.750 8.912 9.063 1.00 96.81 201 THR A CA 1
ATOM 1585 C C . THR A 1 201 ? 8.823 8.796 7.540 1.00 96.81 201 THR A C 1
ATOM 1587 O O . THR A 1 201 ? 7.876 8.357 6.882 1.00 96.81 201 THR A O 1
ATOM 1590 N N . THR A 1 202 ? 9.942 9.211 6.954 1.00 95.25 202 THR A N 1
ATOM 1591 C CA . THR A 1 202 ? 10.159 9.134 5.507 1.00 95.25 202 THR A CA 1
ATOM 1592 C C . THR A 1 202 ? 10.118 7.694 4.996 1.00 95.25 202 THR A C 1
ATOM 1594 O O . THR A 1 202 ? 10.609 6.778 5.657 1.00 95.25 202 THR A O 1
ATOM 1597 N N . ALA A 1 203 ? 9.550 7.498 3.803 1.00 95.19 203 ALA A N 1
ATOM 1598 C CA . ALA A 1 203 ? 9.504 6.210 3.109 1.00 95.19 203 ALA A CA 1
ATOM 1599 C C . ALA A 1 203 ? 9.012 5.041 3.995 1.00 95.19 203 ALA A C 1
ATOM 1601 O O . ALA A 1 203 ? 9.539 3.921 3.945 1.00 95.19 203 ALA A O 1
ATOM 1602 N N . GLU A 1 204 ? 7.973 5.297 4.792 1.00 97.06 204 GLU A N 1
ATOM 1603 C CA . GLU A 1 204 ? 7.481 4.384 5.820 1.00 97.06 204 GLU A CA 1
ATOM 1604 C C . GLU A 1 204 ? 5.978 4.097 5.701 1.00 97.06 204 GLU A C 1
ATOM 1606 O O . GLU A 1 204 ? 5.199 4.898 5.177 1.00 97.06 204 GLU A O 1
ATOM 1611 N N . ALA A 1 205 ? 5.582 2.922 6.194 1.00 98.06 205 ALA A N 1
ATOM 1612 C CA . ALA A 1 205 ? 4.197 2.556 6.422 1.00 98.06 205 ALA A CA 1
ATOM 1613 C C . ALA A 1 205 ? 3.952 2.404 7.926 1.00 98.06 205 ALA A C 1
ATOM 1615 O O . ALA A 1 205 ? 4.688 1.692 8.616 1.00 98.06 205 ALA A O 1
ATOM 1616 N N . ALA A 1 206 ? 2.905 3.058 8.415 1.00 98.31 206 ALA A N 1
ATOM 1617 C CA . ALA A 1 206 ? 2.446 2.948 9.788 1.00 98.31 206 ALA A CA 1
ATOM 1618 C C . ALA A 1 206 ? 1.162 2.129 9.873 1.00 98.31 206 ALA A C 1
ATOM 1620 O O . ALA A 1 206 ? 0.303 2.206 8.992 1.00 98.31 206 ALA A O 1
ATOM 1621 N N . PHE A 1 207 ? 1.032 1.379 10.961 1.00 98.62 207 PHE A N 1
ATOM 1622 C CA . PHE A 1 207 ? -0.090 0.479 11.205 1.00 98.62 207 PHE A CA 1
ATOM 1623 C C . PHE A 1 207 ? -0.763 0.896 12.503 1.00 98.62 207 PHE A C 1
ATOM 1625 O O . PHE A 1 207 ? -0.114 0.940 13.545 1.00 98.62 207 PHE A O 1
ATOM 1632 N N . LEU A 1 208 ? -2.040 1.260 12.438 1.00 98.62 208 LEU A N 1
ATOM 1633 C CA . LEU A 1 208 ? -2.825 1.663 13.598 1.00 98.62 208 LEU A CA 1
ATOM 1634 C C . LEU A 1 208 ? -4.012 0.716 13.749 1.00 98.62 208 LEU A C 1
ATOM 1636 O O . LEU A 1 208 ? -4.756 0.499 12.792 1.00 98.62 208 LEU A O 1
ATOM 1640 N N . ILE A 1 209 ? -4.199 0.184 14.954 1.00 98.50 209 ILE A N 1
ATOM 1641 C CA . ILE A 1 209 ? -5.318 -0.692 15.298 1.00 98.50 209 ILE A CA 1
ATOM 1642 C C . ILE A 1 209 ? -6.340 0.084 16.120 1.00 98.50 209 ILE A C 1
ATOM 1644 O O . ILE A 1 209 ? -6.004 0.766 17.093 1.00 98.50 209 ILE A O 1
ATOM 1648 N N . PHE A 1 210 ? -7.601 -0.068 15.732 1.00 98.38 210 PHE A N 1
ATOM 1649 C CA . PHE A 1 210 ? -8.762 0.461 16.430 1.00 98.38 210 PHE A CA 1
ATOM 1650 C C . PHE A 1 210 ? -9.761 -0.664 16.722 1.00 98.38 210 PHE A C 1
ATOM 1652 O O . PHE A 1 210 ? -9.820 -1.656 15.992 1.00 98.38 210 PHE A O 1
ATOM 1659 N N . ALA A 1 211 ? -10.584 -0.506 17.754 1.00 97.38 211 ALA A N 1
ATOM 1660 C CA . ALA A 1 211 ? -11.738 -1.366 17.979 1.00 97.38 211 ALA A CA 1
ATOM 1661 C C . ALA A 1 211 ? -12.812 -1.089 16.916 1.00 97.38 211 ALA A C 1
ATOM 1663 O O . ALA A 1 211 ? -13.126 0.071 16.626 1.00 97.38 211 ALA A O 1
ATOM 1664 N N . ALA A 1 212 ? -13.397 -2.144 16.354 1.00 90.06 212 ALA A N 1
ATOM 1665 C CA . ALA A 1 212 ? -14.615 -2.010 15.574 1.00 90.06 212 ALA A CA 1
ATOM 1666 C C . ALA A 1 212 ? -15.810 -1.958 16.532 1.00 90.06 212 ALA A C 1
ATOM 1668 O O . ALA A 1 212 ? -16.031 -2.903 17.285 1.00 90.06 212 ALA A O 1
ATOM 1669 N N . GLU A 1 213 ? -16.533 -0.835 16.507 1.00 78.25 213 GLU A N 1
ATOM 1670 C CA . GLU A 1 213 ? -17.865 -0.694 17.126 1.00 78.25 213 GLU A CA 1
ATOM 1671 C C . GLU A 1 213 ? -18.833 -1.810 16.705 1.00 78.25 213 GLU A C 1
ATOM 1673 O O . GLU A 1 213 ? -18.805 -2.187 15.505 1.00 78.25 213 GLU A O 1
#

Nearest PDB structures (foldseek):
  3lb0-assembly1_B  TM=6.034E-01  e=3.293E+00  Salmonella enterica subsp. enterica serovar Typhimurium str. LT2
  3nnt-assembly1_B  TM=5.744E-01  e=2.588E+00  Salmonella enterica subsp. enterica serovar Typhimurium str. LT2
  2qf7-assembly1_A-2  TM=4.686E-01  e=1.697E+00  Rhizobium etli CFN 42
  4hnt-assembly1_A  TM=5.229E-01  e=9.178E+00  Staphylococcus aureus
  2pbg-assembly1_A  TM=3.242E-01  e=5.023E+00  Lactococcus lactis

Solvent-accessible surface area (backbone atoms only — not comparable to full-atom values): 11319 Å² total; per-residue (Å²): 136,79,67,41,73,57,29,65,78,36,69,58,46,68,50,73,43,83,50,28,69,50,30,64,28,28,53,46,46,21,56,51,34,32,53,36,34,60,46,21,54,72,58,27,67,80,33,42,36,33,42,30,37,36,45,33,60,91,89,52,95,62,67,33,51,40,49,52,48,26,50,35,51,51,39,22,27,58,33,47,27,79,43,72,43,65,39,43,64,88,74,61,57,82,72,32,54,64,31,51,50,49,40,51,56,53,41,77,75,47,43,63,35,46,75,76,21,46,80,44,50,87,63,51,48,51,78,85,62,56,86,46,71,42,81,42,79,66,52,97,98,40,69,44,77,37,73,27,58,41,58,53,72,44,26,19,37,42,96,60,27,28,44,38,39,40,35,31,38,32,72,89,49,66,43,72,46,46,51,45,61,88,56,50,79,74,50,72,42,68,48,53,78,60,100,43,34,35,42,27,48,46,44,34,64,23,44,33,38,24,44,47,130

pLDDT: mean 91.09, std 7.76, range [52.84, 98.75]

Radius of gyration: 16.72 Å; Cα contacts (8 Å, |Δi|>4): 456; chains: 1; bounding box: 40×36×46 Å

Mean predicted aligned error: 4.35 Å